Protein AF-0000000085064481 (afdb_homodimer)

Sequence (292 aa):
MSDETRLDRSRQWFDAAFDELKASKTLLDNGSYAQSCFYAQQSVEKAMKGVMAADGKAITTHSIAKLMTNLPQDSQLDDMEPIRLDKFYILTRYPESLPEGASIRQIFGRRDAEDGYATASGTVHLLAGWAKELGVTIPELTESPHMSDETRLDRSRQWFDAAFDELKASKTLLDNGSYAQSCFYAQQSVEKAMKGVMAADGKAITTHSIAKLMTNLPQDSQLDDMEPIRLDKFYILTRYPESLPEGASIRQIFGRRDAEDGYATASGTVHLLAGWAKELGVTIPELTESPH

InterPro domains:
  IPR007842 HEPN domain [PF05168] (11-122)
  IPR007842 HEPN domain [PS50910] (14-123)
  IPR007842 HEPN domain [SM00748] (14-123)

Organism: Acidithiobacillus ferrooxidans (strain ATCC 23270 / DSM 14882 / CIP 104768 / NCIMB 8455) (NCBI:txid243159)

Nearest PDB structures (foldseek):
  1ufb-assembly1_A  TM=9.126E-01  e=8.142E-08  Thermus thermophilus
  1wol-assembly1_A  TM=8.575E-01  e=5.691E-06  Sulfurisphaera tokodaii str. 7
  2hsb-assembly1_A  TM=5.468E-01  e=1.128E-02  Archaeoglobus fulgidus
  3zdl-assembly1_A  TM=4.656E-01  e=5.155E-01  Gallus gallus
  3tj6-assembly1_A  TM=3.140E-01  e=1.413E+00  Homo sapiens

Foldseek 3Di:
DDLVVLLVQLQVLLVLLVVLLVVLVVCLVVWVFLSSLQSLLSSLQSLLQSLQSLVVDHDDDSQPVVSVVVDDDDPQLVVLVSNVSRCSNDLSPDVVVDDPPDDSSRVTGSVSSVSSSVSSVSSSVVSVVSSVVSPHDHPDPPDPPD/DDLVVLLVQLQVLLVLLVVLLVVLVVCLVVWVFLSSLQSLLSSLQSLLQSLCSLVVDHDDDSQPVVSVVVDDDDPQLVVLVSNVSRCSNDLSPDVVVDPPPDDSSRVTGSVSSVSSSVSSVSSSVVSVVSSVVSVHDHPDPPPPPD

Secondary structure (DSSP, 8-state):
--HHHHHHHHHHHHHHHHHHHHHHHHHHHTT-HHHHHHHHHHHHHHHHHHHHHHTT-------HHHHHTTS---HHHHHH-GGGGGHHHHHTT-GGGSPTT--HHHHS-HHHHHHHHHHHHHHHHHHHHHHHHTT-----------/--HHHHHHHHHHHHHHHHHHHHHHHHHHHTT-HHHHHHHHHHHHHHHHHHHHHHTT-------HHHHHTTS---HHHHHH-GGGGGHHHHHTT-GGGSPTT--HHHHS-HHHHHHHHHHHHHHHHHHHHHHHHTT-----------

Structure (mmCIF, N/CA/C/O backbone):
data_AF-0000000085064481-model_v1
#
loop_
_entity.id
_entity.type
_entity.pdbx_description
1 polymer 'HEPN domain-containing protein'
#
loop_
_atom_site.group_PDB
_atom_site.id
_atom_site.type_symbol
_atom_site.label_atom_id
_atom_site.label_alt_id
_atom_site.label_comp_id
_atom_site.label_asym_id
_atom_site.label_entity_id
_atom_site.label_seq_id
_atom_site.pdbx_PDB_ins_code
_atom_site.Cartn_x
_atom_site.Cartn_y
_atom_site.Cartn_z
_atom_site.occupancy
_atom_site.B_iso_or_equiv
_atom_site.auth_seq_id
_atom_site.auth_comp_id
_atom_site.auth_asym_id
_atom_site.auth_atom_id
_atom_site.pdbx_PDB_model_num
ATOM 1 N N . MET A 1 1 ? 12.992 -16.766 -22.719 1 68 1 MET A N 1
ATOM 2 C CA . MET A 1 1 ? 13.086 -17.062 -21.297 1 68 1 MET A CA 1
ATOM 3 C C . MET A 1 1 ? 12.898 -18.562 -21.031 1 68 1 MET A C 1
ATOM 5 O O . MET A 1 1 ? 12.117 -19.219 -21.719 1 68 1 MET A O 1
ATOM 9 N N . SER A 1 2 ? 13.789 -19.094 -20.203 1 81.31 2 SER A N 1
ATOM 10 C CA . SER A 1 2 ? 13.672 -20.516 -19.922 1 81.31 2 SER A CA 1
ATOM 11 C C . SER A 1 2 ? 12.383 -20.828 -19.156 1 81.31 2 SER A C 1
ATOM 13 O O . SER A 1 2 ? 11.781 -19.938 -18.547 1 81.31 2 SER A O 1
ATOM 15 N N . ASP A 1 3 ? 11.828 -21.984 -19.359 1 84.44 3 ASP A N 1
ATOM 16 C CA . ASP A 1 3 ? 10.648 -22.422 -18.625 1 84.44 3 ASP A CA 1
ATOM 17 C C . ASP A 1 3 ? 10.852 -22.266 -17.109 1 84.44 3 ASP A C 1
ATOM 19 O O . ASP A 1 3 ? 9.938 -21.844 -16.406 1 84.44 3 ASP A O 1
ATOM 23 N N . GLU A 1 4 ? 12.047 -22.578 -16.766 1 83.75 4 GLU A N 1
ATOM 24 C CA . GLU A 1 4 ? 12.352 -22.5 -15.336 1 83.75 4 GLU A CA 1
ATOM 25 C C . GLU A 1 4 ? 12.281 -21.062 -14.828 1 83.75 4 GLU A C 1
ATOM 27 O O . GLU A 1 4 ? 11.742 -20.812 -13.75 1 83.75 4 GLU A O 1
ATOM 32 N N . THR A 1 5 ? 12.789 -20.141 -15.617 1 86.25 5 THR A N 1
ATOM 33 C CA . THR A 1 5 ? 12.797 -18.75 -15.219 1 86.25 5 THR A CA 1
ATOM 34 C C . THR A 1 5 ? 11.375 -18.188 -15.156 1 86.25 5 THR A C 1
ATOM 36 O O . THR A 1 5 ? 11.039 -17.453 -14.234 1 86.25 5 THR A O 1
ATOM 39 N N . ARG A 1 6 ? 10.617 -18.625 -16.078 1 88.38 6 ARG A N 1
ATOM 40 C CA . ARG A 1 6 ? 9.25 -18.141 -16.125 1 88.38 6 ARG A CA 1
ATOM 41 C C . ARG A 1 6 ? 8.438 -18.656 -14.938 1 88.38 6 ARG A C 1
ATOM 43 O O . ARG A 1 6 ? 7.656 -17.906 -14.344 1 88.38 6 ARG A O 1
ATOM 50 N N . LEU A 1 7 ? 8.602 -19.875 -14.57 1 91.44 7 LEU A N 1
ATOM 51 C CA . LEU A 1 7 ? 7.871 -20.469 -13.453 1 91.44 7 LEU A CA 1
ATOM 52 C C . LEU A 1 7 ? 8.344 -19.906 -12.125 1 91.44 7 LEU A C 1
ATOM 54 O O . LEU A 1 7 ? 7.555 -19.734 -11.195 1 91.44 7 LEU A O 1
ATOM 58 N N . ASP A 1 8 ? 9.578 -19.641 -12.117 1 89.88 8 ASP A N 1
ATOM 59 C CA . ASP A 1 8 ? 10.133 -19.016 -10.914 1 89.88 8 ASP A CA 1
ATOM 60 C C . ASP A 1 8 ? 9.562 -17.609 -10.719 1 89.88 8 ASP A C 1
ATOM 62 O O . ASP A 1 8 ? 9.227 -17.234 -9.594 1 89.88 8 ASP A O 1
ATOM 66 N N . ARG A 1 9 ? 9.477 -16.906 -11.781 1 89.62 9 ARG A N 1
ATOM 67 C CA . ARG A 1 9 ? 8.883 -15.578 -11.719 1 89.62 9 ARG A CA 1
ATOM 68 C C . ARG A 1 9 ? 7.422 -15.648 -11.281 1 89.62 9 ARG A C 1
ATOM 70 O O . ARG A 1 9 ? 6.973 -14.836 -10.477 1 89.62 9 ARG A O 1
ATOM 77 N N . SER A 1 10 ? 6.746 -16.547 -11.836 1 93.5 10 SER A N 1
ATOM 78 C CA . SER A 1 10 ? 5.355 -16.75 -11.453 1 93.5 10 SER A CA 1
ATOM 79 C C . SER A 1 10 ? 5.234 -17.016 -9.953 1 93.5 10 SER A C 1
ATOM 81 O O . SER A 1 10 ? 4.379 -16.438 -9.281 1 93.5 10 SER A O 1
ATOM 83 N N . ARG A 1 11 ? 6.066 -17.875 -9.461 1 92.56 11 ARG A N 1
ATOM 84 C CA . ARG A 1 11 ? 6.055 -18.203 -8.039 1 92.56 11 ARG A CA 1
ATOM 85 C C . ARG A 1 11 ? 6.301 -16.953 -7.184 1 92.56 11 ARG A C 1
ATOM 87 O O . ARG A 1 11 ? 5.672 -16.781 -6.137 1 92.56 11 ARG A O 1
ATOM 94 N N . GLN A 1 12 ? 7.195 -16.156 -7.652 1 91.62 12 GLN A N 1
ATOM 95 C CA . GLN A 1 12 ? 7.488 -14.922 -6.922 1 91.62 12 GLN A CA 1
ATOM 96 C C . GLN A 1 12 ? 6.258 -14.023 -6.852 1 91.62 12 GLN A C 1
ATOM 98 O O . GLN A 1 12 ? 5.98 -13.422 -5.812 1 91.62 12 GLN A O 1
ATOM 103 N N . TRP A 1 13 ? 5.547 -13.906 -7.895 1 93.81 13 TRP A N 1
ATOM 104 C CA . TRP A 1 13 ? 4.332 -13.102 -7.93 1 93.81 13 TRP A CA 1
ATOM 105 C C . TRP A 1 13 ? 3.277 -13.664 -6.984 1 93.81 13 TRP A C 1
ATOM 107 O O . TRP A 1 13 ? 2.609 -12.914 -6.27 1 93.81 13 TRP A O 1
ATOM 117 N N . PHE A 1 14 ? 3.164 -14.961 -6.969 1 94.81 14 PHE A N 1
ATOM 118 C CA . PHE A 1 14 ? 2.148 -15.562 -6.117 1 94.81 14 PHE A CA 1
ATOM 119 C C . PHE A 1 14 ? 2.547 -15.469 -4.648 1 94.81 14 PHE A C 1
ATOM 121 O O . PHE A 1 14 ? 1.689 -15.312 -3.777 1 94.81 14 PHE A O 1
ATOM 128 N N . ASP A 1 15 ? 3.848 -15.586 -4.402 1 93.56 15 ASP A N 1
ATOM 129 C CA . ASP A 1 15 ? 4.301 -15.336 -3.035 1 93.56 15 ASP A CA 1
ATOM 130 C C . ASP A 1 15 ? 3.875 -13.945 -2.562 1 93.56 15 ASP A C 1
ATOM 132 O O . ASP A 1 15 ? 3.355 -13.797 -1.455 1 93.56 15 ASP A O 1
ATOM 136 N N . ALA A 1 16 ? 4.105 -12.992 -3.381 1 94.56 16 ALA A N 1
ATOM 137 C CA . ALA A 1 16 ? 3.695 -11.625 -3.064 1 94.56 16 ALA A CA 1
ATOM 138 C C . ALA A 1 16 ? 2.184 -11.531 -2.893 1 94.56 16 ALA A C 1
ATOM 140 O O . ALA A 1 16 ? 1.697 -10.906 -1.947 1 94.56 16 ALA A O 1
ATOM 141 N N . ALA A 1 17 ? 1.461 -12.125 -3.783 1 96.5 17 ALA A N 1
ATOM 142 C CA . ALA A 1 17 ? 0.002 -12.078 -3.74 1 96.5 17 ALA A CA 1
ATOM 143 C C . ALA A 1 17 ? -0.525 -12.625 -2.416 1 96.5 17 ALA A C 1
ATOM 145 O O . ALA A 1 17 ? -1.406 -12.023 -1.797 1 96.5 17 ALA A O 1
ATOM 146 N N . PHE A 1 18 ? 0.03 -13.695 -1.965 1 96.38 18 PHE A N 1
ATOM 147 C CA . PHE A 1 18 ? -0.436 -14.328 -0.736 1 96.38 18 PHE A CA 1
ATOM 148 C C . PHE A 1 18 ? -0.039 -13.5 0.482 1 96.38 18 PHE A C 1
ATOM 150 O O . PHE A 1 18 ? -0.813 -13.375 1.433 1 96.38 18 PHE A O 1
ATOM 157 N N . ASP A 1 19 ? 1.151 -13.008 0.452 1 96 19 ASP A N 1
ATOM 158 C CA . ASP A 1 19 ? 1.57 -12.125 1.533 1 96 19 ASP A CA 1
ATOM 159 C C . ASP A 1 19 ? 0.656 -10.906 1.629 1 96 19 ASP A C 1
ATOM 161 O O . ASP A 1 19 ? 0.297 -10.477 2.727 1 96 19 ASP A O 1
ATOM 165 N N . GLU A 1 20 ? 0.295 -10.375 0.505 1 97.81 20 GLU A N 1
ATOM 166 C CA . GLU A 1 20 ? -0.544 -9.18 0.463 1 97.81 20 GLU A CA 1
ATOM 167 C C . GLU A 1 20 ? -1.982 -9.5 0.858 1 97.81 20 GLU A C 1
ATOM 169 O O . GLU A 1 20 ? -2.662 -8.68 1.474 1 97.81 20 GLU A O 1
ATOM 174 N N . LEU A 1 21 ? -2.42 -10.68 0.524 1 98.25 21 LEU A N 1
ATOM 175 C CA . LEU A 1 21 ? -3.727 -11.125 0.993 1 98.25 21 LEU A CA 1
ATOM 176 C C . LEU A 1 21 ? -3.748 -11.242 2.514 1 98.25 21 LEU A C 1
ATOM 178 O O . LEU A 1 21 ? -4.723 -10.852 3.158 1 98.25 21 LEU A O 1
ATOM 182 N N . LYS A 1 22 ? -2.697 -11.773 3.07 1 98 22 LYS A N 1
ATOM 183 C CA . LYS A 1 22 ? -2.561 -11.844 4.523 1 98 22 LYS A CA 1
ATOM 184 C C . LYS A 1 22 ? -2.58 -10.453 5.145 1 98 22 LYS A C 1
ATOM 186 O O . LYS A 1 22 ? -3.234 -10.227 6.164 1 98 22 LYS A O 1
ATOM 191 N N . ALA A 1 23 ? -1.839 -9.57 4.543 1 98.5 23 ALA A N 1
ATOM 192 C CA . ALA A 1 23 ? -1.831 -8.188 5.016 1 98.5 23 ALA A CA 1
ATOM 193 C C . ALA A 1 23 ? -3.234 -7.582 4.977 1 98.5 23 ALA A C 1
ATOM 195 O O . ALA A 1 23 ? -3.648 -6.895 5.91 1 98.5 23 ALA A O 1
ATOM 196 N N . SER A 1 24 ? -3.932 -7.789 3.883 1 98.81 24 SER A N 1
ATOM 197 C CA . SER A 1 24 ? -5.301 -7.301 3.754 1 98.81 24 SER A CA 1
ATOM 198 C C . SER A 1 24 ? -6.176 -7.789 4.902 1 98.81 24 SER A C 1
ATOM 200 O O . SER A 1 24 ? -6.902 -7.004 5.516 1 98.81 24 SER A O 1
ATOM 202 N N . LYS A 1 25 ? -6.105 -9.016 5.219 1 98.81 25 LYS A N 1
ATOM 203 C CA . LYS A 1 25 ? -6.891 -9.609 6.293 1 98.81 25 LYS A CA 1
ATOM 204 C C . LYS A 1 25 ? -6.512 -9.016 7.645 1 98.81 25 LYS A C 1
ATOM 206 O O . LYS A 1 25 ? -7.383 -8.672 8.445 1 98.81 25 LYS A O 1
ATOM 211 N N . THR A 1 26 ? -5.227 -8.938 7.883 1 98.81 26 THR A N 1
ATOM 212 C CA . THR A 1 26 ? -4.727 -8.367 9.133 1 98.81 26 THR A CA 1
ATOM 213 C C . THR A 1 26 ? -5.258 -6.953 9.328 1 98.81 26 THR A C 1
ATOM 215 O O . THR A 1 26 ? -5.73 -6.609 10.414 1 98.81 26 THR A O 1
ATOM 218 N N . LEU A 1 27 ? -5.164 -6.18 8.312 1 98.81 27 LEU A N 1
ATOM 219 C CA . LEU A 1 27 ? -5.617 -4.797 8.375 1 98.81 27 LEU A CA 1
ATOM 220 C C . LEU A 1 27 ? -7.129 -4.727 8.562 1 98.81 27 LEU A C 1
ATOM 222 O O . LEU A 1 27 ? -7.625 -3.914 9.352 1 98.81 27 LEU A O 1
ATOM 226 N N . LEU A 1 28 ? -7.867 -5.574 7.879 1 98.75 28 LEU A N 1
ATOM 227 C CA . LEU A 1 28 ? -9.312 -5.676 8.047 1 98.75 28 LEU A CA 1
ATOM 228 C C . LEU A 1 28 ? -9.672 -5.973 9.5 1 98.75 28 LEU A C 1
ATOM 230 O O . LEU A 1 28 ? -10.508 -5.289 10.094 1 98.75 28 LEU A O 1
ATOM 234 N N . ASP A 1 29 ? -8.992 -6.902 10.07 1 98.62 29 ASP A N 1
ATOM 235 C CA . ASP A 1 29 ? -9.281 -7.367 11.422 1 98.62 29 ASP A CA 1
ATOM 236 C C . ASP A 1 29 ? -8.93 -6.301 12.461 1 98.62 29 ASP A C 1
ATOM 238 O O . ASP A 1 29 ? -9.375 -6.367 13.609 1 98.62 29 ASP A O 1
ATOM 242 N N . ASN A 1 30 ? -8.148 -5.336 12.086 1 98.19 30 ASN A N 1
ATOM 243 C CA . ASN A 1 30 ? -7.691 -4.328 13.031 1 98.19 30 ASN A CA 1
ATOM 244 C C . ASN A 1 30 ? -8.258 -2.947 12.711 1 98.19 30 ASN A C 1
ATOM 246 O O . ASN A 1 30 ? -7.777 -1.937 13.227 1 98.19 30 ASN A O 1
ATOM 250 N N . GLY A 1 31 ? -9.148 -2.848 11.844 1 97.38 31 GLY A N 1
ATOM 251 C CA . GLY A 1 31 ? -9.93 -1.64 11.633 1 97.38 31 GLY A CA 1
ATOM 252 C C . GLY A 1 31 ? -9.281 -0.666 10.672 1 97.38 31 GLY A C 1
ATOM 253 O O . GLY A 1 31 ? -9.664 0.505 10.609 1 97.38 31 GLY A O 1
ATOM 254 N N . SER A 1 32 ? -8.25 -1.074 9.93 1 98 32 SER A N 1
ATOM 255 C CA . SER A 1 32 ? -7.645 -0.281 8.867 1 98 32 SER A CA 1
ATOM 256 C C . SER A 1 32 ? -8.242 -0.63 7.512 1 98 32 SER A C 1
ATOM 258 O O . SER A 1 32 ? -7.598 -1.286 6.691 1 98 32 SER A O 1
ATOM 260 N N . TYR A 1 33 ? -9.398 -0.056 7.273 1 98.5 33 TYR A N 1
ATOM 261 C CA . TYR A 1 33 ? -10.242 -0.583 6.207 1 98.5 33 TYR A CA 1
ATOM 262 C C . TYR A 1 33 ? -9.75 -0.123 4.84 1 98.5 33 TYR A C 1
ATOM 264 O O . TYR A 1 33 ? -9.672 -0.918 3.9 1 98.5 33 TYR A O 1
ATOM 272 N N . ALA A 1 34 ? -9.406 1.133 4.688 1 98.12 34 ALA A N 1
ATOM 273 C CA . ALA A 1 34 ? -8.898 1.617 3.406 1 98.12 34 ALA A CA 1
ATOM 274 C C . ALA A 1 34 ? -7.621 0.884 3.008 1 98.12 34 ALA A C 1
ATOM 276 O O . ALA A 1 34 ? -7.457 0.496 1.849 1 98.12 34 ALA A O 1
ATOM 277 N N . GLN A 1 35 ? -6.738 0.707 3.945 1 98.5 35 GLN A N 1
ATOM 278 C CA . GLN A 1 35 ? -5.48 0.016 3.688 1 98.5 35 GLN A CA 1
ATOM 279 C C . GLN A 1 35 ? -5.719 -1.453 3.348 1 98.5 35 GLN A C 1
ATOM 281 O O . GLN A 1 35 ? -5 -2.029 2.527 1 98.5 35 GLN A O 1
ATOM 286 N N . SER A 1 36 ? -6.711 -2.07 4.023 1 98.81 36 SER A N 1
ATOM 287 C CA . SER A 1 36 ? -7.102 -3.428 3.662 1 98.81 36 SER A CA 1
ATOM 288 C C . SER A 1 36 ? -7.547 -3.508 2.205 1 98.81 36 SER A C 1
ATOM 290 O O . SER A 1 36 ? -7.164 -4.43 1.482 1 98.81 36 SER A O 1
ATOM 292 N N . CYS A 1 37 ? -8.328 -2.547 1.831 1 98.81 37 CYS A N 1
ATOM 293 C CA . CYS A 1 37 ? -8.812 -2.484 0.458 1 98.81 37 CYS A CA 1
ATOM 294 C C . CYS A 1 37 ? -7.66 -2.367 -0.527 1 98.81 37 CYS A C 1
ATOM 296 O O . CYS A 1 37 ? -7.652 -3.033 -1.564 1 98.81 37 CYS A O 1
ATOM 298 N N . PHE A 1 38 ? -6.691 -1.582 -0.219 1 98.56 38 PHE A N 1
ATOM 299 C CA . PHE A 1 38 ? -5.52 -1.422 -1.074 1 98.56 38 PHE A CA 1
ATOM 300 C C . PHE A 1 38 ? -4.824 -2.76 -1.294 1 98.56 38 PHE A C 1
ATOM 302 O O . PHE A 1 38 ? -4.559 -3.148 -2.434 1 98.56 38 PHE A O 1
ATOM 309 N N . TYR A 1 39 ? -4.598 -3.482 -0.252 1 98.75 39 TYR A N 1
ATOM 310 C CA . TYR A 1 39 ? -3.846 -4.723 -0.386 1 98.75 39 TYR A CA 1
ATOM 311 C C . TYR A 1 39 ? -4.699 -5.812 -1.024 1 98.75 39 TYR A C 1
ATOM 313 O O . TYR A 1 39 ? -4.172 -6.73 -1.657 1 98.75 39 TYR A O 1
ATOM 321 N N . ALA A 1 40 ? -6.055 -5.719 -0.855 1 98.75 40 ALA A N 1
ATOM 322 C CA . ALA A 1 40 ? -6.91 -6.613 -1.632 1 98.75 40 ALA A CA 1
ATOM 323 C C . ALA A 1 40 ? -6.68 -6.426 -3.129 1 98.75 40 ALA A C 1
ATOM 325 O O . ALA A 1 40 ? -6.523 -7.406 -3.865 1 98.75 40 ALA A O 1
ATOM 326 N N . GLN A 1 41 ? -6.656 -5.238 -3.537 1 98.62 41 GLN A N 1
ATOM 327 C CA . GLN A 1 41 ? -6.395 -4.934 -4.941 1 98.62 41 GLN A CA 1
ATOM 328 C C . GLN A 1 41 ? -5.008 -5.418 -5.355 1 98.62 41 GLN A C 1
ATOM 330 O O . GLN A 1 41 ? -4.852 -6.062 -6.395 1 98.62 41 GLN A O 1
ATOM 335 N N . GLN A 1 42 ? -3.967 -5.121 -4.582 1 97.94 42 GLN A N 1
ATOM 336 C CA . GLN A 1 42 ? -2.59 -5.5 -4.891 1 97.94 42 GLN A CA 1
ATOM 337 C C . GLN A 1 42 ? -2.449 -7.012 -5.012 1 97.94 42 GLN A C 1
ATOM 339 O O . GLN A 1 42 ? -1.74 -7.508 -5.891 1 97.94 42 GLN A O 1
ATOM 344 N N . SER A 1 43 ? -3.133 -7.703 -4.109 1 98 43 SER A N 1
ATOM 345 C CA . SER A 1 43 ? -3.043 -9.156 -4.109 1 98 43 SER A CA 1
ATOM 346 C C . SER A 1 43 ? -3.559 -9.742 -5.418 1 98 43 SER A C 1
ATOM 348 O O . SER A 1 43 ? -2.908 -10.602 -6.016 1 98 43 SER A O 1
ATOM 350 N N . VAL A 1 44 ? -4.641 -9.273 -5.852 1 98.38 44 VAL A N 1
ATOM 351 C CA . VAL A 1 44 ? -5.246 -9.773 -7.082 1 98.38 44 VAL A CA 1
ATOM 352 C C . VAL A 1 44 ? -4.371 -9.398 -8.273 1 98.38 44 VAL A C 1
ATOM 354 O O . VAL A 1 44 ? -4.133 -10.219 -9.164 1 98.38 44 VAL A O 1
ATOM 357 N N . GLU A 1 45 ? -3.922 -8.195 -8.328 1 97.69 45 GLU A N 1
ATOM 358 C CA . GLU A 1 45 ? -3.016 -7.75 -9.383 1 97.69 45 GLU A CA 1
ATOM 359 C C . GLU A 1 45 ? -1.808 -8.672 -9.5 1 97.69 45 GLU A C 1
ATOM 361 O O . GLU A 1 45 ? -1.469 -9.125 -10.594 1 97.69 45 GLU A O 1
ATOM 366 N N . LYS A 1 46 ? -1.187 -8.984 -8.359 1 96.75 46 LYS A N 1
ATOM 367 C CA . LYS A 1 46 ? 0.014 -9.812 -8.375 1 96.75 46 LYS A CA 1
ATOM 368 C C . LYS A 1 46 ? -0.309 -11.242 -8.812 1 96.75 46 LYS A C 1
ATOM 370 O O . LYS A 1 46 ? 0.488 -11.875 -9.508 1 96.75 46 LYS A O 1
ATOM 375 N N . ALA A 1 47 ? -1.415 -11.766 -8.352 1 97 47 ALA A N 1
ATOM 376 C CA . ALA A 1 47 ? -1.808 -13.109 -8.766 1 97 47 ALA A CA 1
ATOM 377 C C . ALA A 1 47 ? -2.018 -13.164 -10.281 1 97 47 ALA A C 1
ATOM 379 O O . ALA A 1 47 ? -1.601 -14.125 -10.93 1 97 47 ALA A O 1
ATOM 380 N N . MET A 1 48 ? -2.646 -12.227 -10.859 1 97.25 48 MET A N 1
ATOM 381 C CA . MET A 1 48 ? -2.865 -12.188 -12.297 1 97.25 48 MET A CA 1
ATOM 382 C C . MET A 1 48 ? -1.54 -12.133 -13.047 1 97.25 48 MET A C 1
ATOM 384 O O . MET A 1 48 ? -1.345 -12.859 -14.023 1 97.25 48 MET A O 1
ATOM 388 N N . LYS A 1 49 ? -0.663 -11.336 -12.594 1 96 49 LYS A N 1
ATOM 389 C CA . LYS A 1 49 ? 0.664 -11.266 -13.195 1 96 49 LYS A CA 1
ATOM 390 C C . LYS A 1 49 ? 1.405 -12.594 -13.055 1 96 49 LYS A C 1
ATOM 392 O O . LYS A 1 49 ? 2.184 -12.977 -13.93 1 96 49 LYS A O 1
ATOM 397 N N . GLY A 1 50 ? 1.135 -13.219 -11.922 1 95.19 50 GLY A N 1
ATOM 398 C CA . GLY A 1 50 ? 1.698 -14.547 -11.734 1 95.19 50 GLY A CA 1
ATOM 399 C C . GLY A 1 50 ? 1.247 -15.539 -12.789 1 95.19 50 GLY A C 1
ATOM 400 O O . GLY A 1 50 ? 2.062 -16.297 -13.336 1 95.19 50 GLY A O 1
ATOM 401 N N . VAL A 1 51 ? -0.012 -15.57 -13.094 1 96.19 51 VAL A N 1
ATOM 402 C CA . VAL A 1 51 ? -0.524 -16.469 -14.125 1 96.19 51 VAL A CA 1
ATOM 403 C C . VAL A 1 51 ? 0.085 -16.094 -15.477 1 96.19 51 VAL A C 1
ATOM 405 O O . VAL A 1 51 ? 0.493 -16.969 -16.25 1 96.19 51 VAL A O 1
ATOM 408 N N . MET A 1 52 ? 0.142 -14.844 -15.734 1 94.56 52 MET A N 1
ATOM 409 C CA . MET A 1 52 ? 0.685 -14.375 -17 1 94.56 52 MET A CA 1
ATOM 410 C C . MET A 1 52 ? 2.16 -14.734 -17.141 1 94.56 52 MET A C 1
ATOM 412 O O . MET A 1 52 ? 2.613 -15.148 -18.203 1 94.56 52 MET A O 1
ATOM 416 N N . ALA A 1 53 ? 2.863 -14.523 -16.062 1 92.56 53 ALA A N 1
ATOM 417 C CA . ALA A 1 53 ? 4.273 -14.906 -16.078 1 92.56 53 ALA A CA 1
ATOM 418 C C . ALA A 1 53 ? 4.434 -16.391 -16.375 1 92.56 53 ALA A C 1
ATOM 420 O O . ALA A 1 53 ? 5.34 -16.797 -17.109 1 92.56 53 ALA A O 1
ATOM 421 N N . ALA A 1 54 ? 3.594 -17.203 -15.758 1 93.5 54 ALA A N 1
ATOM 422 C CA . ALA A 1 54 ? 3.633 -18.641 -16 1 93.5 54 ALA A CA 1
ATOM 423 C C . ALA A 1 54 ? 3.406 -18.969 -17.469 1 93.5 54 ALA A C 1
ATOM 425 O O . ALA A 1 54 ? 3.938 -19.953 -18 1 93.5 54 ALA A O 1
ATOM 426 N N . ASP A 1 55 ? 2.67 -18.125 -18.109 1 91.44 55 ASP A N 1
ATOM 427 C CA . ASP A 1 55 ? 2.359 -18.297 -19.531 1 91.44 55 ASP A CA 1
ATOM 428 C C . ASP A 1 55 ? 3.373 -17.578 -20.406 1 91.44 55 ASP A C 1
ATOM 430 O O . ASP A 1 55 ? 3.182 -17.453 -21.609 1 91.44 55 ASP A O 1
ATOM 434 N N . GLY A 1 56 ? 4.395 -16.969 -19.859 1 88.25 56 GLY A N 1
ATOM 435 C CA . GLY A 1 56 ? 5.492 -16.359 -20.594 1 88.25 56 GLY A CA 1
ATOM 436 C C . GLY A 1 56 ? 5.242 -14.906 -20.938 1 88.25 56 GLY A C 1
ATOM 437 O O . GLY A 1 56 ? 5.906 -14.344 -21.812 1 88.25 56 GLY A O 1
ATOM 438 N N . LYS A 1 57 ? 4.258 -14.344 -20.344 1 87.56 57 LYS A N 1
ATOM 439 C CA . LYS A 1 57 ? 3.924 -12.953 -20.594 1 87.56 57 LYS A CA 1
ATOM 440 C C . LYS A 1 57 ? 4.375 -12.055 -19.438 1 87.56 57 LYS A C 1
ATOM 442 O O . LYS A 1 57 ? 4.328 -12.461 -18.281 1 87.56 57 LYS A O 1
ATOM 447 N N . ALA A 1 58 ? 4.891 -10.961 -19.781 1 79.88 58 ALA A N 1
ATOM 448 C CA . ALA A 1 58 ? 5.219 -9.938 -18.797 1 79.88 58 ALA A CA 1
ATOM 449 C C . ALA A 1 58 ? 4.41 -8.672 -19.031 1 79.88 58 ALA A C 1
ATOM 451 O O . ALA A 1 58 ? 4.469 -8.078 -20.109 1 79.88 58 ALA A O 1
ATOM 452 N N . ILE A 1 59 ? 3.617 -8.242 -18.047 1 80.25 59 ILE A N 1
ATOM 453 C CA . ILE A 1 59 ? 2.754 -7.074 -18.188 1 80.25 59 ILE A CA 1
ATOM 454 C C . ILE A 1 59 ? 3.008 -6.098 -17.047 1 80.25 59 ILE A C 1
ATOM 456 O O . ILE A 1 59 ? 3.184 -6.508 -15.891 1 80.25 59 ILE A O 1
ATOM 460 N N . THR A 1 60 ? 2.969 -4.812 -17.344 1 81.12 60 THR A N 1
ATOM 461 C CA . THR A 1 60 ? 3.365 -3.797 -16.375 1 81.12 60 THR A CA 1
ATOM 462 C C . TH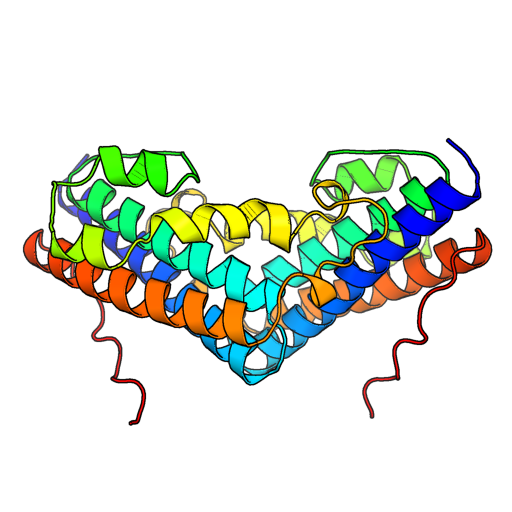R A 1 60 ? 2.166 -2.947 -15.961 1 81.12 60 THR A C 1
ATOM 464 O O . THR A 1 60 ? 2.264 -2.135 -15.039 1 81.12 60 THR A O 1
ATOM 467 N N . THR A 1 61 ? 1.064 -3.281 -16.172 1 83.75 61 THR A N 1
ATOM 468 C CA . THR A 1 61 ? -0.073 -2.451 -15.789 1 83.75 61 THR A CA 1
ATOM 469 C C . THR A 1 61 ? -0.531 -2.783 -14.375 1 83.75 61 THR A C 1
ATOM 471 O O . THR A 1 61 ? -0.314 -3.896 -13.891 1 83.75 61 THR A O 1
ATOM 474 N N . HIS A 1 62 ? -1.187 -1.775 -13.734 1 87.62 62 HIS A N 1
ATOM 475 C CA . HIS A 1 62 ? -1.789 -1.999 -12.43 1 87.62 62 HIS A CA 1
ATOM 476 C C . HIS A 1 62 ? -3.307 -2.113 -12.531 1 87.62 62 HIS A C 1
ATOM 478 O O . HIS A 1 62 ? -3.984 -2.357 -11.531 1 87.62 62 HIS A O 1
ATOM 484 N N . SER A 1 63 ? -3.805 -2.021 -13.656 1 94.31 63 SER A N 1
ATOM 485 C CA . SER A 1 63 ? -5.246 -2.107 -13.859 1 94.31 63 SER A CA 1
ATOM 486 C C . SER A 1 63 ? -5.711 -3.557 -13.938 1 94.31 63 SER A C 1
ATOM 488 O O . SER A 1 63 ? -5.344 -4.285 -14.867 1 94.31 63 SER A O 1
ATOM 490 N N . ILE A 1 64 ? -6.617 -3.914 -13.039 1 97.31 64 ILE A N 1
ATOM 491 C CA . ILE A 1 64 ? -7.176 -5.262 -13.008 1 97.31 64 ILE A CA 1
ATOM 492 C C . ILE A 1 64 ? -7.969 -5.523 -14.289 1 97.31 64 ILE A C 1
ATOM 494 O O . ILE A 1 64 ? -7.871 -6.602 -14.875 1 97.31 64 ILE A O 1
ATOM 498 N N . ALA A 1 65 ? -8.703 -4.531 -14.719 1 96 65 ALA A N 1
ATOM 499 C CA . ALA A 1 65 ? -9.469 -4.648 -15.961 1 96 65 ALA A CA 1
ATOM 500 C C . ALA A 1 65 ? -8.555 -4.98 -17.141 1 96 65 ALA A C 1
ATOM 502 O O . ALA A 1 65 ? -8.852 -5.879 -17.922 1 96 65 ALA A O 1
ATOM 503 N N . LYS A 1 66 ? -7.488 -4.309 -17.25 1 95.06 66 LYS A N 1
ATOM 504 C CA . LYS A 1 66 ? -6.547 -4.543 -18.344 1 95.06 66 LYS A CA 1
ATOM 505 C C . LYS A 1 66 ? -5.883 -5.91 -18.219 1 95.06 66 LYS A C 1
ATOM 507 O O . LYS A 1 66 ? -5.684 -6.605 -19.219 1 95.06 66 LYS A O 1
ATOM 512 N N . LEU A 1 67 ? -5.578 -6.281 -17 1 96.06 67 LEU A N 1
ATOM 513 C CA . LEU A 1 67 ? -4.965 -7.586 -16.781 1 96.06 67 LEU A CA 1
ATOM 514 C C . LEU A 1 67 ? -5.922 -8.711 -17.188 1 96.06 67 LEU A C 1
ATOM 516 O O . LEU A 1 67 ? -5.504 -9.711 -17.75 1 96.06 67 LEU A O 1
ATOM 520 N N . MET A 1 68 ? -7.129 -8.508 -16.922 1 94.81 68 MET A N 1
ATOM 521 C CA . MET A 1 68 ? -8.141 -9.531 -17.203 1 94.81 68 MET A CA 1
ATOM 522 C C . MET A 1 68 ? -8.258 -9.781 -18.703 1 94.81 68 MET A C 1
ATOM 524 O O . MET A 1 68 ? -8.602 -10.883 -19.125 1 94.81 68 MET A O 1
ATOM 528 N N . THR A 1 69 ? -7.965 -8.766 -19.484 1 92.94 69 THR A N 1
ATOM 529 C CA . THR A 1 69 ? -8.062 -8.93 -20.938 1 92.94 69 THR A CA 1
ATOM 530 C C . THR A 1 69 ? -6.965 -9.859 -21.453 1 92.94 69 THR A C 1
ATOM 532 O O . THR A 1 69 ? -7.039 -10.352 -22.578 1 92.94 69 THR A O 1
ATOM 535 N N . ASN A 1 70 ? -5.922 -10.094 -20.656 1 91.38 70 ASN A N 1
ATOM 536 C CA . ASN A 1 70 ? -4.805 -10.953 -21.047 1 91.38 70 ASN A CA 1
ATOM 537 C C . ASN A 1 70 ? -4.957 -12.359 -20.453 1 91.38 70 ASN A C 1
ATOM 539 O O . ASN A 1 70 ? -4.043 -13.18 -20.562 1 91.38 70 ASN A O 1
ATOM 543 N N . LEU A 1 71 ? -6.062 -12.633 -19.781 1 93.56 71 LEU A N 1
ATOM 544 C CA . LEU A 1 71 ? -6.348 -13.945 -19.203 1 93.56 71 LEU A CA 1
ATOM 545 C C . LEU A 1 71 ? -7.457 -14.648 -19.984 1 93.56 71 LEU A C 1
ATOM 547 O O . LEU A 1 71 ? -8.258 -13.992 -20.656 1 93.56 71 LEU A O 1
ATOM 551 N N . PRO A 1 72 ? -7.453 -15.961 -19.953 1 88.56 72 PRO A N 1
ATOM 552 C CA . PRO A 1 72 ? -8.562 -16.656 -20.625 1 88.56 72 PRO A CA 1
ATOM 553 C C . PRO A 1 72 ? -9.922 -16.281 -20.047 1 88.56 72 PRO A C 1
ATOM 555 O O . PRO A 1 72 ? -10.039 -16.016 -18.844 1 88.56 72 PRO A O 1
ATOM 558 N N . GLN A 1 73 ? -10.812 -16.25 -20.953 1 88.69 73 GLN A N 1
ATOM 559 C CA . GLN A 1 73 ? -12.172 -16.031 -20.484 1 88.69 73 GLN A CA 1
ATOM 560 C C . GLN A 1 73 ? -12.648 -17.188 -19.609 1 88.69 73 GLN A C 1
ATOM 562 O O . GLN A 1 73 ? -12.461 -18.359 -19.969 1 88.69 73 GLN A O 1
ATOM 567 N N . ASP A 1 74 ? -13.141 -16.844 -18.469 1 91.62 74 ASP A N 1
ATOM 568 C CA . ASP A 1 74 ? -13.617 -17.812 -17.484 1 91.62 74 ASP A CA 1
ATOM 569 C C . ASP A 1 74 ? -14.766 -17.25 -16.656 1 91.62 74 ASP A C 1
ATOM 571 O O . ASP A 1 74 ? -14.609 -16.234 -15.984 1 91.62 74 ASP A O 1
ATOM 575 N N . SER A 1 75 ? -15.859 -17.969 -16.719 1 94 75 SER A N 1
ATOM 576 C CA . SER A 1 75 ? -17.062 -17.5 -16.047 1 94 75 SER A CA 1
ATOM 577 C C . SER A 1 75 ? -16.844 -17.375 -14.539 1 94 75 SER A C 1
ATOM 579 O O . SER A 1 75 ? -17.422 -16.5 -13.891 1 94 75 SER A O 1
ATOM 581 N N . GLN A 1 76 ? -16.078 -18.281 -13.992 1 95.56 76 GLN A N 1
ATOM 582 C CA . GLN A 1 76 ? -15.812 -18.219 -12.555 1 95.56 76 GLN A CA 1
ATOM 583 C C . GLN A 1 76 ? -15.078 -16.938 -12.195 1 95.56 76 GLN A C 1
ATOM 585 O O . GLN A 1 76 ? -15.398 -16.297 -11.188 1 95.56 76 GLN A O 1
ATOM 590 N N . LEU A 1 77 ? -14.109 -16.594 -13.008 1 96.56 77 LEU A N 1
ATOM 591 C CA . LEU A 1 77 ? -13.375 -15.359 -12.773 1 96.56 77 LEU A CA 1
ATOM 592 C C . LEU A 1 77 ? -14.289 -14.148 -12.914 1 96.56 77 LEU A C 1
ATOM 594 O O . LEU A 1 77 ? -14.25 -13.242 -12.086 1 96.56 77 LEU A O 1
ATOM 598 N N . ASP A 1 78 ? -15.109 -14.172 -13.922 1 95.5 78 ASP A N 1
ATOM 599 C CA . ASP A 1 78 ? -16.031 -13.07 -14.164 1 95.5 78 ASP A CA 1
ATOM 600 C C . ASP A 1 78 ? -17.016 -12.906 -13 1 95.5 78 ASP A C 1
ATOM 602 O O . ASP A 1 78 ? -17.344 -11.789 -12.609 1 95.5 78 ASP A O 1
ATOM 606 N N . ASP A 1 79 ? -17.469 -14.008 -12.469 1 96.12 79 ASP A N 1
ATOM 607 C CA . ASP A 1 79 ? -18.469 -14.008 -11.406 1 96.12 79 ASP A CA 1
ATOM 608 C C . ASP A 1 79 ? -17.922 -13.375 -10.133 1 96.12 79 ASP A C 1
ATOM 610 O O . ASP A 1 79 ? -18.672 -12.812 -9.336 1 96.12 79 ASP A O 1
ATOM 614 N N . MET A 1 80 ? -16.672 -13.406 -10 1 96.38 80 MET A N 1
ATOM 615 C CA . MET A 1 80 ? -16.047 -12.836 -8.805 1 96.38 80 MET A CA 1
ATOM 616 C C . MET A 1 80 ? -15.93 -11.32 -8.922 1 96.38 80 MET A C 1
ATOM 618 O O . MET A 1 80 ? -15.695 -10.633 -7.93 1 96.38 80 MET A O 1
ATOM 622 N N . GLU A 1 81 ? -16.031 -10.766 -10.109 1 96.81 81 GLU A N 1
ATOM 623 C CA . GLU A 1 81 ? -16.016 -9.336 -10.414 1 96.81 81 GLU A CA 1
ATOM 624 C C . GLU A 1 81 ? -14.773 -8.664 -9.828 1 96.81 81 GLU A C 1
ATOM 626 O O . GLU A 1 81 ? -14.891 -7.66 -9.109 1 96.81 81 GLU A O 1
ATOM 631 N N . PRO A 1 82 ? -13.609 -9.188 -10.18 1 98.06 82 PRO A N 1
ATOM 632 C CA . PRO A 1 82 ? -12.406 -8.586 -9.602 1 98.06 82 PRO A CA 1
ATOM 633 C C . PRO A 1 82 ? -12.172 -7.152 -10.086 1 98.06 82 PRO A C 1
ATOM 635 O O . PRO A 1 82 ? -11.422 -6.398 -9.461 1 98.06 82 PRO A O 1
ATOM 638 N N . ILE A 1 83 ? -12.797 -6.738 -11.172 1 97.25 83 ILE A N 1
ATOM 639 C CA . ILE A 1 83 ? -12.609 -5.418 -11.773 1 97.25 83 ILE A CA 1
ATOM 640 C C . ILE A 1 83 ? -12.992 -4.336 -10.758 1 97.25 83 ILE A C 1
ATOM 642 O O . ILE A 1 83 ? -12.445 -3.232 -10.789 1 97.25 83 ILE A O 1
ATOM 646 N N . ARG A 1 84 ? -13.852 -4.641 -9.875 1 96.94 84 ARG A N 1
ATOM 647 C CA . ARG A 1 84 ? -14.312 -3.66 -8.898 1 96.94 84 ARG A CA 1
ATOM 648 C C . ARG A 1 84 ? -13.18 -3.254 -7.957 1 96.94 84 ARG A C 1
ATOM 650 O O . ARG A 1 84 ? -13.25 -2.205 -7.312 1 96.94 84 ARG A O 1
ATOM 657 N N . LEU A 1 85 ? -12.156 -4.059 -7.863 1 98.12 85 LEU A N 1
ATOM 658 C CA . LEU A 1 85 ? -11.047 -3.773 -6.957 1 98.12 85 LEU A CA 1
ATOM 659 C C . LEU A 1 85 ? -10.148 -2.674 -7.52 1 98.12 85 LEU A C 1
ATOM 661 O O . LEU A 1 85 ? -9.328 -2.107 -6.797 1 98.12 85 LEU A O 1
ATOM 665 N N . ASP A 1 86 ? -10.297 -2.266 -8.758 1 97.19 86 ASP A N 1
ATOM 666 C CA . ASP A 1 86 ? -9.461 -1.244 -9.391 1 97.19 86 ASP A CA 1
ATOM 667 C C . ASP A 1 86 ? -9.594 0.093 -8.664 1 97.19 86 ASP A C 1
ATOM 669 O O . ASP A 1 86 ? -8.633 0.866 -8.602 1 97.19 86 ASP A O 1
ATOM 673 N N . LYS A 1 87 ? -10.766 0.371 -8.195 1 94.94 87 LYS A N 1
ATOM 674 C CA . LYS A 1 87 ? -11.016 1.652 -7.543 1 94.94 87 LYS A CA 1
ATOM 675 C C . LYS A 1 87 ? -10.18 1.792 -6.273 1 94.94 87 LYS A C 1
ATOM 677 O O . LYS A 1 87 ? -9.961 2.904 -5.789 1 94.94 87 LYS A O 1
ATOM 682 N N . PHE A 1 88 ? -9.703 0.694 -5.738 1 96.88 88 PHE A N 1
ATOM 683 C CA . PHE A 1 88 ? -8.992 0.717 -4.461 1 96.88 88 PHE A CA 1
ATOM 684 C C . PHE A 1 88 ? -7.566 1.212 -4.641 1 96.88 88 PHE A C 1
ATOM 686 O O . PHE A 1 88 ? -6.922 1.635 -3.676 1 96.88 88 PHE A O 1
ATOM 693 N N . TYR A 1 89 ? -7.043 1.16 -5.816 1 94.31 89 TYR A N 1
ATOM 694 C CA . TYR A 1 89 ? -5.637 1.477 -6.043 1 94.31 89 TYR A CA 1
ATOM 695 C C . TYR A 1 89 ? -5.355 2.949 -5.773 1 94.31 89 TYR A C 1
ATOM 697 O O . TYR A 1 89 ? -4.434 3.285 -5.027 1 94.31 89 TYR A O 1
ATOM 705 N N . ILE A 1 90 ? -6.121 3.771 -6.246 1 91.56 90 ILE A N 1
ATOM 706 C CA . ILE A 1 90 ? -5.852 5.203 -6.172 1 91.56 90 ILE A CA 1
ATOM 707 C C . ILE A 1 90 ? -6.664 5.824 -5.039 1 91.56 90 ILE A C 1
ATOM 70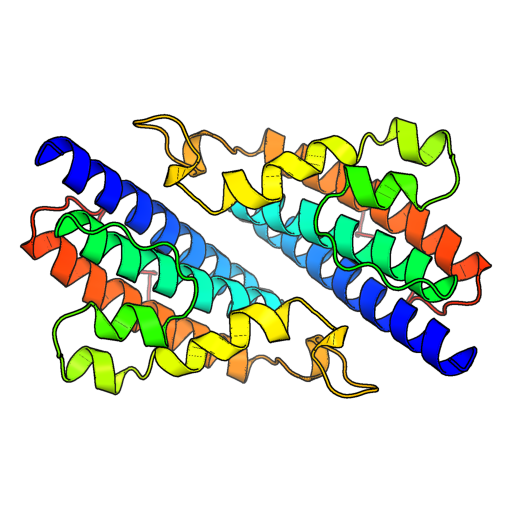9 O O . ILE A 1 90 ? -6.121 6.531 -4.191 1 91.56 90 ILE A O 1
ATOM 713 N N . LEU A 1 91 ? -7.941 5.496 -4.918 1 93.44 91 LEU A N 1
ATOM 714 C CA . LEU A 1 91 ? -8.875 6.176 -4.031 1 93.44 91 LEU A CA 1
ATOM 715 C C . LEU A 1 91 ? -8.547 5.887 -2.57 1 93.44 91 LEU A C 1
ATOM 717 O O . LEU A 1 91 ? -8.93 6.652 -1.681 1 93.44 91 LEU A O 1
ATOM 721 N N . THR A 1 92 ? -7.824 4.816 -2.316 1 95.69 92 THR A N 1
ATOM 722 C CA . THR A 1 92 ? -7.508 4.473 -0.934 1 95.69 92 THR A CA 1
ATOM 723 C C . THR A 1 92 ? -6.207 5.141 -0.495 1 95.69 92 THR A C 1
ATOM 725 O O . THR A 1 92 ? -5.859 5.121 0.688 1 95.69 92 THR A O 1
ATOM 728 N N . ARG A 1 93 ? -5.508 5.816 -1.415 1 91.56 93 ARG A N 1
ATOM 729 C CA . ARG A 1 93 ? -4.168 6.281 -1.064 1 91.56 93 ARG A CA 1
ATOM 730 C C . ARG A 1 93 ? -4.047 7.789 -1.251 1 91.56 93 ARG A C 1
ATOM 732 O O . ARG A 1 93 ? -3.207 8.43 -0.619 1 91.56 93 ARG A O 1
ATOM 739 N N . TYR A 1 94 ? -4.906 8.305 -2.109 1 90.69 94 TYR A N 1
ATOM 740 C CA . TYR A 1 94 ? -4.711 9.703 -2.469 1 90.69 94 TYR A CA 1
ATOM 741 C C . TYR A 1 94 ? -5.938 10.531 -2.105 1 90.69 94 TYR A C 1
ATOM 743 O O . TYR A 1 94 ? -6.91 10.578 -2.859 1 90.69 94 TYR A O 1
ATOM 751 N N . PRO A 1 95 ? -5.754 11.281 -1.091 1 88.75 95 PRO A N 1
ATOM 752 C CA . PRO A 1 95 ? -6.895 12.102 -0.666 1 88.75 95 PRO A CA 1
ATOM 753 C C . PRO A 1 95 ? -7.344 13.086 -1.74 1 88.75 95 PRO A C 1
ATOM 755 O O . PRO A 1 95 ? -8.523 13.445 -1.802 1 88.75 95 PRO A O 1
ATOM 758 N N . GLU A 1 96 ? -6.441 13.523 -2.568 1 85.31 96 GLU A N 1
ATOM 759 C CA . GLU A 1 96 ? -6.758 14.523 -3.584 1 85.31 96 GLU A CA 1
ATOM 760 C C . GLU A 1 96 ? -7.688 13.945 -4.652 1 85.31 96 GLU A C 1
ATOM 762 O O . GLU A 1 96 ? -8.266 14.695 -5.445 1 85.31 96 GLU A O 1
ATOM 767 N N . SER A 1 97 ? -7.766 12.648 -4.711 1 87.5 97 SER A N 1
ATOM 768 C CA . SER A 1 97 ? -8.625 12 -5.695 1 87.5 97 SER A CA 1
ATOM 769 C C . SER A 1 97 ? -10.055 11.875 -5.191 1 87.5 97 SER A C 1
ATOM 771 O O . SER A 1 97 ? -10.938 11.406 -5.914 1 87.5 97 SER A O 1
ATOM 773 N N . LEU A 1 98 ? -10.281 12.336 -3.969 1 85.69 98 LEU A N 1
ATOM 774 C CA . LEU A 1 98 ? -11.609 12.273 -3.365 1 85.69 98 LEU A CA 1
ATOM 775 C C . LEU A 1 98 ? -12.312 13.625 -3.451 1 85.69 98 LEU A C 1
ATOM 777 O O . LEU A 1 98 ? -11.664 14.648 -3.66 1 85.69 98 LEU A O 1
ATOM 781 N N . PRO A 1 99 ? -13.609 13.539 -3.361 1 80.38 99 PRO A N 1
ATOM 782 C CA . PRO A 1 99 ? -14.32 14.82 -3.309 1 80.38 99 PRO A CA 1
ATOM 783 C C . PRO A 1 99 ? -13.859 15.711 -2.158 1 80.38 99 PRO A C 1
ATOM 785 O O . PRO A 1 99 ? -13.312 15.211 -1.168 1 80.38 99 PRO A O 1
ATOM 788 N N . GLU A 1 100 ? -14.078 17.031 -2.41 1 78.81 100 GLU A N 1
ATOM 789 C CA . GLU A 1 100 ? -13.695 18 -1.379 1 78.81 100 GLU A CA 1
ATOM 790 C C . GLU A 1 100 ? -14.359 17.672 -0.046 1 78.81 100 GLU A C 1
ATOM 792 O O . GLU A 1 100 ? -15.555 17.344 -0.004 1 78.81 100 GLU A O 1
ATOM 797 N N . GLY A 1 101 ? -13.656 17.688 0.987 1 78.56 101 GLY A N 1
ATOM 798 C CA . GLY A 1 101 ? -14.195 17.484 2.324 1 78.56 101 GLY A CA 1
ATOM 799 C C . GLY A 1 101 ? -14.281 16.016 2.721 1 78.56 101 GLY A C 1
ATOM 800 O O . GLY A 1 101 ? -14.547 15.695 3.879 1 78.56 101 GLY A O 1
ATOM 801 N N . ALA A 1 102 ? -13.969 15.203 1.718 1 82.69 102 ALA A N 1
ATOM 802 C CA . ALA A 1 102 ? -14.078 13.781 2.027 1 82.69 102 ALA A CA 1
ATOM 803 C C . ALA A 1 102 ? -12.773 13.242 2.613 1 82.69 102 ALA A C 1
ATOM 805 O O . ALA A 1 102 ? -11.695 13.766 2.326 1 82.69 102 ALA A O 1
ATOM 806 N N . SER A 1 103 ? -12.914 12.32 3.564 1 87.5 103 SER A N 1
ATOM 807 C CA . SER A 1 103 ? -11.766 11.617 4.125 1 87.5 103 SER A CA 1
ATOM 808 C C . SER A 1 103 ? -11.75 10.156 3.695 1 87.5 103 SER A C 1
ATOM 810 O O . SER A 1 103 ? -12.805 9.539 3.535 1 87.5 103 SER A O 1
ATOM 812 N N . ILE A 1 104 ? -10.586 9.648 3.453 1 93.31 104 ILE A N 1
ATOM 813 C CA . ILE A 1 104 ? -10.422 8.258 3.023 1 93.31 104 ILE A CA 1
ATOM 814 C C . ILE A 1 104 ? -11.102 7.328 4.023 1 93.31 104 ILE A C 1
ATOM 816 O O . ILE A 1 104 ? -11.836 6.414 3.631 1 93.31 104 ILE A O 1
ATOM 820 N N . ARG A 1 105 ? -10.938 7.598 5.285 1 90.31 105 ARG A N 1
ATOM 821 C CA . ARG A 1 105 ? -11.5 6.758 6.332 1 90.31 105 ARG A CA 1
ATOM 822 C C . ARG A 1 105 ? -13.023 6.773 6.281 1 90.31 105 ARG A C 1
ATOM 824 O O . ARG A 1 105 ? -13.68 5.809 6.695 1 90.31 105 ARG A O 1
ATOM 831 N N . GLN A 1 106 ? -13.547 7.809 5.797 1 89.88 106 GLN A N 1
ATOM 832 C CA . GLN A 1 106 ? -15 7.945 5.738 1 89.88 106 GLN A CA 1
ATOM 833 C C . GLN A 1 106 ? -15.57 7.25 4.504 1 89.88 106 GLN A C 1
ATOM 835 O O . GLN A 1 106 ? -16.734 6.863 4.484 1 89.88 106 GLN A O 1
ATOM 840 N N . ILE A 1 107 ? -14.781 7.164 3.531 1 93.31 107 ILE A N 1
ATOM 841 C CA . ILE A 1 107 ? -15.227 6.633 2.25 1 93.31 107 ILE A CA 1
ATOM 842 C C . ILE A 1 107 ? -15.109 5.109 2.258 1 93.31 107 ILE A C 1
ATOM 844 O O . ILE A 1 107 ? -15.938 4.414 1.673 1 93.31 107 ILE A O 1
ATOM 848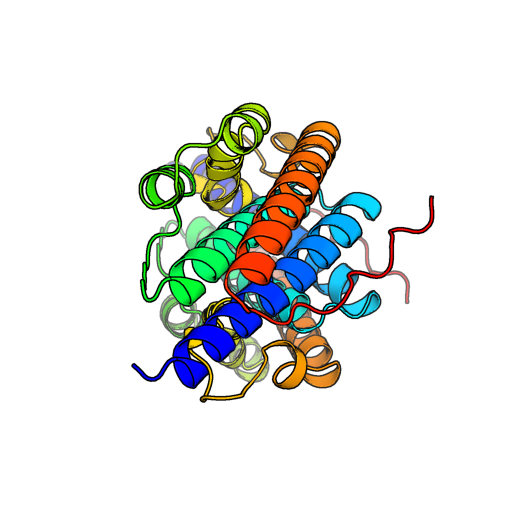 N N . PHE A 1 108 ? -14.109 4.645 2.912 1 96.69 108 PHE A N 1
ATOM 849 C CA . PHE A 1 108 ? -13.875 3.207 2.957 1 96.69 108 PHE A CA 1
ATOM 850 C C . PHE A 1 108 ? -14.078 2.668 4.367 1 96.69 108 PHE A C 1
ATOM 852 O O . PHE A 1 108 ? -13.289 2.951 5.27 1 96.69 108 PHE A O 1
ATOM 859 N N . GLY A 1 109 ? -15.148 1.858 4.52 1 97.19 109 GLY A N 1
ATOM 860 C CA . GLY A 1 109 ? -15.469 1.277 5.812 1 97.19 109 GLY A CA 1
ATOM 861 C C . GLY A 1 109 ? -15.32 -0.232 5.844 1 97.19 109 GLY A C 1
ATOM 862 O O . GLY A 1 109 ? -14.711 -0.818 4.945 1 97.19 109 GLY A O 1
ATOM 863 N N . ARG A 1 110 ? -15.875 -0.807 6.898 1 98.06 110 ARG A N 1
ATOM 864 C CA . ARG A 1 110 ? -15.727 -2.238 7.148 1 98.06 110 ARG A CA 1
ATOM 865 C C . ARG A 1 110 ? -16.297 -3.055 5.992 1 98.06 110 ARG A C 1
ATOM 867 O O . ARG A 1 110 ? -15.68 -4.027 5.555 1 98.06 110 ARG A O 1
ATOM 874 N N . ARG A 1 111 ? -17.438 -2.689 5.512 1 98.38 111 ARG A N 1
ATOM 875 C CA . ARG A 1 111 ? -18.078 -3.445 4.445 1 98.38 111 ARG A CA 1
ATOM 876 C C . ARG A 1 111 ? -17.219 -3.451 3.184 1 98.38 111 ARG A C 1
ATOM 878 O O . ARG A 1 111 ? -17.094 -4.477 2.51 1 98.38 111 ARG A O 1
ATOM 885 N N . ASP A 1 112 ? -16.625 -2.279 2.814 1 98.44 112 ASP A N 1
ATOM 886 C CA . ASP A 1 112 ? -15.734 -2.209 1.665 1 98.44 112 ASP A CA 1
ATOM 887 C C . ASP A 1 112 ? -14.57 -3.184 1.816 1 98.44 112 ASP A C 1
ATOM 889 O O . ASP A 1 112 ? -14.234 -3.91 0.878 1 98.44 112 ASP A O 1
ATOM 893 N N . ALA A 1 113 ? -13.992 -3.137 2.998 1 98.62 113 ALA A N 1
ATOM 894 C CA . ALA A 1 113 ? -12.82 -3.969 3.262 1 98.62 113 ALA A CA 1
ATOM 895 C C . ALA A 1 113 ? -13.188 -5.453 3.236 1 98.62 113 ALA A C 1
ATOM 897 O O . ALA A 1 113 ? -12.438 -6.27 2.693 1 98.62 113 ALA A O 1
ATOM 898 N N . GLU A 1 114 ? -14.297 -5.816 3.842 1 98.75 114 GLU A N 1
ATOM 899 C CA . GLU A 1 114 ? -14.75 -7.203 3.852 1 98.75 114 GLU A CA 1
ATOM 900 C C . GLU A 1 114 ? -15.023 -7.707 2.436 1 98.75 114 GLU A C 1
ATOM 902 O O . GLU A 1 114 ? -14.586 -8.797 2.064 1 98.75 114 GLU A O 1
ATOM 907 N N . ASP A 1 115 ? -15.734 -6.934 1.702 1 98.5 115 ASP A N 1
ATOM 908 C CA . ASP A 1 115 ? -16.047 -7.293 0.32 1 98.5 115 ASP A CA 1
ATOM 909 C C . ASP A 1 115 ? -14.766 -7.391 -0.515 1 98.5 115 ASP A C 1
ATOM 911 O O . ASP A 1 115 ? -14.617 -8.305 -1.328 1 98.5 115 ASP A O 1
ATOM 915 N N . GLY A 1 116 ? -13.898 -6.375 -0.378 1 98.69 116 GLY A N 1
ATOM 916 C CA . GLY A 1 116 ? -12.625 -6.395 -1.078 1 98.69 116 GLY A CA 1
ATOM 917 C C . GLY A 1 116 ? -11.797 -7.629 -0.774 1 98.69 116 GLY A C 1
ATOM 918 O O . GLY A 1 116 ? -11.297 -8.289 -1.688 1 98.69 116 GLY A O 1
ATOM 919 N N . TYR A 1 117 ? -11.727 -7.945 0.511 1 98.81 117 TYR A N 1
ATOM 920 C CA . TYR A 1 117 ? -10.953 -9.109 0.916 1 98.81 117 TYR A CA 1
ATOM 921 C C . TYR A 1 117 ? -11.562 -10.391 0.358 1 98.81 117 TYR A C 1
ATOM 923 O O . TYR A 1 117 ? -10.844 -11.273 -0.118 1 98.81 117 TYR A O 1
ATOM 931 N N . ALA A 1 118 ? -12.867 -10.539 0.489 1 98.69 118 ALA A N 1
ATOM 932 C CA . ALA A 1 118 ? -13.539 -11.742 0.004 1 98.69 118 ALA A CA 1
ATOM 933 C C . ALA A 1 118 ? -13.312 -11.93 -1.493 1 98.69 118 ALA A C 1
ATOM 935 O O . ALA A 1 118 ? -13 -13.039 -1.943 1 98.69 118 ALA A O 1
ATOM 936 N N . THR A 1 119 ? -13.469 -10.867 -2.242 1 98.75 119 THR A N 1
ATOM 937 C CA . THR A 1 119 ? -13.227 -10.922 -3.68 1 98.75 119 THR A CA 1
ATOM 938 C C . THR A 1 119 ? -11.781 -11.305 -3.971 1 98.75 119 THR A C 1
ATOM 940 O O . THR A 1 119 ? -11.523 -12.172 -4.809 1 98.75 119 THR A O 1
ATOM 943 N N . ALA A 1 120 ? -10.883 -10.648 -3.258 1 98.75 120 ALA A N 1
ATOM 944 C CA . ALA A 1 120 ? -9.461 -10.93 -3.463 1 98.75 120 ALA A CA 1
ATOM 945 C C . ALA A 1 120 ? -9.133 -12.383 -3.129 1 98.75 120 ALA A C 1
ATOM 947 O O . ALA A 1 120 ? -8.445 -13.055 -3.895 1 98.75 120 ALA A O 1
ATOM 948 N N . SER A 1 121 ? -9.625 -12.805 -2.01 1 98.56 121 SER A N 1
ATOM 949 C CA . SER A 1 121 ? -9.359 -14.172 -1.564 1 98.56 121 SER A CA 1
ATOM 950 C C . SER A 1 121 ? -9.844 -15.195 -2.586 1 98.56 121 SER A C 1
ATOM 952 O O . SER A 1 121 ? -9.086 -16.078 -3.004 1 98.56 121 SER A O 1
ATOM 954 N N . GLY A 1 122 ? -11.07 -15.07 -3.018 1 98.19 122 GLY A N 1
ATOM 955 C CA . GLY A 1 122 ? -11.594 -15.977 -4.027 1 98.19 122 GLY A CA 1
ATOM 956 C C . GLY A 1 122 ? -10.82 -15.93 -5.332 1 98.19 122 GLY A C 1
ATOM 957 O O . GLY A 1 122 ? -10.5 -16.969 -5.91 1 98.19 122 GLY A O 1
ATOM 958 N N . THR A 1 123 ? -10.5 -14.742 -5.824 1 98.44 123 THR A N 1
ATOM 959 C CA . THR A 1 123 ? -9.812 -14.547 -7.098 1 98.44 123 THR A CA 1
ATOM 960 C C . THR A 1 123 ? -8.398 -15.117 -7.043 1 98.44 123 THR A C 1
ATOM 962 O O . THR A 1 123 ? -7.984 -15.852 -7.941 1 98.44 123 THR A O 1
ATOM 965 N N . VAL A 1 124 ? -7.691 -14.82 -5.957 1 98.12 124 VAL A N 1
ATOM 966 C CA . VAL A 1 124 ? -6.305 -15.258 -5.816 1 98.12 124 VAL A CA 1
ATOM 967 C C . VAL A 1 124 ? -6.25 -16.781 -5.789 1 98.12 124 VAL A C 1
ATOM 969 O O . VAL A 1 124 ? -5.383 -17.391 -6.422 1 98.12 124 VAL A O 1
ATOM 972 N N . HIS A 1 125 ? -7.188 -17.391 -5.105 1 97.38 125 HIS A N 1
ATOM 973 C CA . HIS A 1 125 ? -7.188 -18.844 -5.02 1 97.38 125 HIS A CA 1
ATOM 974 C C . HIS A 1 125 ? -7.535 -19.469 -6.363 1 97.38 125 HIS A C 1
ATOM 976 O O . HIS A 1 125 ? -6.961 -20.5 -6.734 1 97.38 125 HIS A O 1
ATOM 982 N N . LEU A 1 126 ? -8.438 -18.922 -7.062 1 97.44 126 LEU A N 1
ATOM 983 C CA . LEU A 1 126 ? -8.75 -19.406 -8.406 1 97.44 126 LEU A CA 1
ATOM 984 C C . LEU A 1 126 ? -7.523 -19.328 -9.312 1 97.44 126 LEU A C 1
ATOM 986 O O . LEU A 1 126 ? -7.195 -20.297 -10 1 97.44 126 LEU A O 1
ATOM 990 N N . LEU A 1 127 ? -6.871 -18.219 -9.312 1 97.38 127 LEU A N 1
ATOM 991 C CA . LEU A 1 127 ? -5.711 -18 -10.172 1 97.38 127 LEU A CA 1
ATOM 992 C C . LEU A 1 127 ? -4.551 -18.906 -9.773 1 97.38 127 LEU A C 1
ATOM 994 O O . LEU A 1 127 ? -3.781 -19.344 -10.625 1 97.38 127 LEU A O 1
ATOM 998 N N . ALA A 1 128 ? -4.461 -19.078 -8.461 1 96.94 128 ALA A N 1
ATOM 999 C CA . ALA A 1 128 ? -3.447 -20.016 -7.988 1 96.94 128 ALA A CA 1
ATOM 1000 C C . ALA A 1 128 ? -3.674 -21.406 -8.578 1 96.94 128 ALA A C 1
ATOM 1002 O O . ALA A 1 128 ? -2.717 -22.094 -8.938 1 96.94 128 ALA A O 1
ATOM 1003 N N . GLY A 1 129 ? -4.898 -21.812 -8.586 1 95.88 129 GLY A N 1
ATOM 1004 C CA . GLY A 1 129 ? -5.223 -23.062 -9.242 1 95.88 129 GLY A CA 1
ATOM 1005 C C . GLY A 1 129 ? -4.801 -23.109 -10.695 1 95.88 129 GLY A C 1
ATOM 1006 O O . GLY A 1 129 ? -4.266 -24.109 -11.164 1 95.88 129 GLY A O 1
ATOM 1007 N N . TRP A 1 130 ? -5.02 -22.047 -11.43 1 95.5 130 TRP A N 1
ATOM 1008 C CA . TRP A 1 130 ? -4.598 -21.938 -12.82 1 95.5 130 TRP A CA 1
ATOM 1009 C C . TRP A 1 130 ? -3.084 -22.094 -12.945 1 95.5 130 TRP A C 1
ATOM 1011 O O . TRP A 1 130 ? -2.594 -22.797 -13.828 1 95.5 130 TRP A O 1
ATOM 1021 N N . ALA A 1 131 ? -2.428 -21.375 -12.086 1 95.69 131 ALA A N 1
ATOM 1022 C CA . ALA A 1 131 ? -0.968 -21.391 -12.133 1 95.69 131 ALA A CA 1
ATOM 1023 C C . ALA A 1 131 ? -0.423 -22.797 -11.867 1 95.69 131 ALA A C 1
ATOM 1025 O O . ALA A 1 131 ? 0.556 -23.203 -12.492 1 95.69 131 ALA A O 1
ATOM 1026 N N . LYS A 1 132 ? -1.025 -23.484 -10.945 1 95.56 132 LYS A N 1
ATOM 1027 C CA . LYS A 1 132 ? -0.621 -24.859 -10.672 1 95.56 132 LYS A CA 1
ATOM 1028 C C . LYS A 1 132 ? -0.763 -25.734 -11.914 1 95.56 132 LYS A C 1
ATOM 1030 O O . LYS A 1 132 ? 0.096 -26.578 -12.188 1 95.56 132 LYS A O 1
ATOM 1035 N N . GLU A 1 133 ? -1.805 -25.547 -12.57 1 94.25 133 GLU A N 1
ATOM 1036 C CA . GLU A 1 133 ? -2.023 -26.297 -13.805 1 94.25 133 GLU A CA 1
ATOM 1037 C C . GLU A 1 133 ? -0.951 -25.984 -14.844 1 94.25 133 GLU A C 1
ATOM 1039 O O . GLU A 1 133 ? -0.64 -26.812 -15.695 1 94.25 133 GLU A O 1
ATOM 1044 N N . LEU A 1 134 ? -0.402 -24.812 -14.773 1 93.25 134 LEU A N 1
ATOM 1045 C CA . LEU A 1 134 ? 0.639 -24.391 -15.703 1 93.25 134 LEU A CA 1
ATOM 1046 C C . LEU A 1 134 ? 2.016 -24.828 -15.219 1 93.25 134 LEU A C 1
ATOM 1048 O O . LEU A 1 134 ? 3.029 -24.516 -15.844 1 93.25 134 LEU A O 1
ATOM 1052 N N . GLY A 1 135 ? 2.061 -25.5 -13.992 1 93.38 135 GLY A N 1
ATOM 1053 C CA . GLY A 1 135 ? 3.301 -26.109 -13.523 1 93.38 135 GLY A CA 1
ATOM 1054 C C . GLY A 1 135 ? 3.961 -25.312 -12.406 1 93.38 135 GLY A C 1
ATOM 1055 O O . GLY A 1 135 ? 5.082 -25.625 -12 1 93.38 135 GLY A O 1
ATOM 1056 N N . VAL A 1 136 ? 3.285 -24.281 -11.961 1 93.62 136 VAL A N 1
ATOM 1057 C CA . VAL A 1 136 ? 3.848 -23.484 -10.891 1 93.62 136 VAL A CA 1
ATOM 1058 C C . VAL A 1 136 ? 3.65 -24.188 -9.547 1 93.62 136 VAL A C 1
ATOM 1060 O O . VAL A 1 136 ? 2.559 -24.688 -9.258 1 93.62 136 VAL A O 1
ATOM 1063 N N . THR A 1 137 ? 4.715 -24.281 -8.758 1 90.25 137 THR A N 1
ATOM 1064 C CA . THR A 1 137 ? 4.613 -24.828 -7.406 1 90.25 137 THR A CA 1
ATOM 1065 C C . THR A 1 137 ? 4.215 -23.734 -6.418 1 90.25 137 THR A C 1
ATOM 1067 O O . THR A 1 137 ? 5.02 -22.859 -6.09 1 90.25 137 THR A O 1
ATOM 1070 N N . ILE A 1 138 ? 3.057 -23.672 -6.062 1 87.38 138 ILE A N 1
ATOM 1071 C CA . ILE A 1 138 ? 2.529 -22.688 -5.129 1 87.38 138 ILE A CA 1
ATOM 1072 C C . ILE A 1 138 ? 2.326 -23.328 -3.76 1 87.38 138 ILE A C 1
ATOM 1074 O O . ILE A 1 138 ? 1.771 -24.422 -3.66 1 87.38 138 ILE A O 1
ATOM 1078 N N . PRO A 1 139 ? 3 -22.703 -2.684 1 70.56 139 PRO A N 1
ATOM 1079 C CA . PRO A 1 139 ? 2.818 -23.281 -1.35 1 70.56 139 PRO A CA 1
ATOM 1080 C C . PRO A 1 139 ? 1.349 -23.359 -0.943 1 70.56 139 PRO A C 1
ATOM 1082 O O . PRO A 1 139 ? 0.53 -22.562 -1.386 1 70.56 139 PRO A O 1
ATOM 1085 N N . GLU A 1 140 ? 0.988 -24.516 -0.393 1 59.41 140 GLU A N 1
ATOM 1086 C CA . GLU A 1 140 ? -0.374 -24.734 0.083 1 59.41 140 GLU A CA 1
ATOM 1087 C C . GLU A 1 140 ? -0.787 -23.672 1.099 1 59.41 140 GLU A C 1
ATOM 1089 O O . GLU A 1 140 ? -0.003 -23.312 1.979 1 59.41 140 GLU A O 1
ATOM 1094 N N . LEU A 1 141 ? -1.479 -22.672 0.715 1 55.56 141 LEU A N 1
ATOM 1095 C CA . LEU A 1 141 ? -2.004 -21.719 1.679 1 55.56 141 LEU A CA 1
ATOM 1096 C C . LEU A 1 141 ? -2.707 -22.422 2.83 1 55.56 141 LEU A C 1
ATOM 1098 O O . LEU A 1 141 ? -3.582 -23.266 2.605 1 55.56 141 LEU A O 1
ATOM 1102 N N . THR A 1 142 ? -1.979 -22.766 3.904 1 44.06 142 THR A N 1
ATOM 1103 C CA . THR A 1 142 ? -2.664 -23.375 5.043 1 44.06 142 THR A CA 1
ATOM 1104 C C . THR A 1 142 ? -4.027 -22.719 5.262 1 44.06 142 THR A C 1
ATOM 1106 O O . THR A 1 142 ? -4.152 -21.5 5.188 1 44.06 142 THR A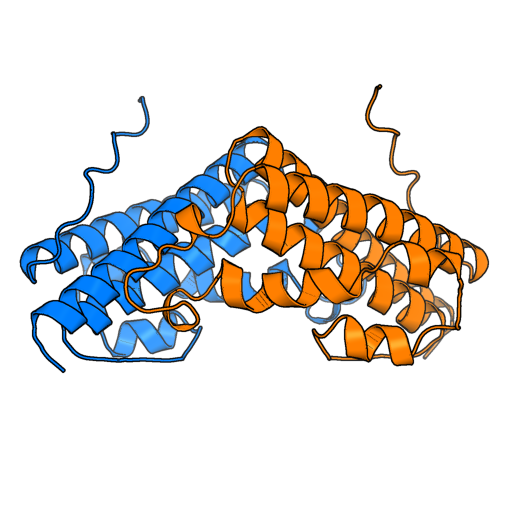 O 1
ATOM 1109 N N . GLU A 1 143 ? -5.121 -23.359 5.113 1 40.69 143 GLU A N 1
ATOM 1110 C CA . GLU A 1 143 ? -6.543 -23.078 5.273 1 40.69 143 GLU A CA 1
ATOM 1111 C C . GLU A 1 143 ? -6.781 -22.062 6.391 1 40.69 143 GLU A C 1
ATOM 1113 O O . GLU A 1 143 ? -6.086 -22.078 7.406 1 40.69 143 GLU A O 1
ATOM 1118 N N . SER A 1 144 ? -7.223 -20.828 6.176 1 35.84 144 SER A N 1
ATOM 1119 C CA . SER A 1 144 ? -7.809 -20.031 7.25 1 35.84 144 SER A CA 1
ATOM 1120 C C . SER A 1 144 ? -8.5 -20.922 8.273 1 35.84 144 SER A C 1
ATOM 1122 O O . SER A 1 144 ? -9.297 -21.797 7.914 1 35.84 144 SER A O 1
ATOM 1124 N N . PRO A 1 145 ? -7.867 -21 9.531 1 31.58 145 PRO A N 1
ATOM 1125 C CA . PRO A 1 145 ? -8.75 -21.766 10.422 1 31.58 145 PRO A CA 1
ATOM 1126 C C . PRO A 1 145 ? -10.211 -21.344 10.297 1 31.58 145 PRO A C 1
ATOM 1128 O O . PRO A 1 145 ? -10.508 -20.172 10.055 1 31.58 145 PRO A O 1
ATOM 1131 N N . HIS A 1 146 ? -11.266 -22.25 9.945 1 27.3 146 HIS A N 1
ATOM 1132 C CA . HIS A 1 146 ? -12.695 -22 10.039 1 27.3 146 HIS A CA 1
ATOM 1133 C C . HIS A 1 146 ? -13.023 -21.141 11.258 1 27.3 146 HIS A C 1
ATOM 1135 O O . HIS A 1 146 ? -12.438 -21.312 12.328 1 27.3 146 HIS A O 1
ATOM 1141 N N . MET B 1 1 ? -5.934 29.641 -4.355 1 68.12 1 MET B N 1
ATOM 1142 C CA . MET B 1 1 ? -6.605 28.766 -3.406 1 68.12 1 MET B CA 1
ATOM 1143 C C . MET B 1 1 ? -6.816 29.453 -2.066 1 68.12 1 MET B C 1
ATOM 1145 O O . MET B 1 1 ? -5.961 30.234 -1.622 1 68.12 1 MET B O 1
ATOM 1149 N N . SER B 1 2 ? -8.039 29.328 -1.551 1 81.25 2 SER B N 1
ATOM 1150 C CA . SER B 1 2 ? -8.305 29.984 -0.274 1 81.25 2 SER B CA 1
ATOM 1151 C C . SER B 1 2 ? -7.488 29.359 0.85 1 81.25 2 SER B C 1
ATOM 1153 O O . SER B 1 2 ? -7.008 28.219 0.721 1 81.25 2 SER B O 1
ATOM 1155 N N . ASP B 1 3 ? -7.137 30.109 1.84 1 84.25 3 ASP B N 1
ATOM 1156 C CA . ASP B 1 3 ? -6.43 29.609 3.014 1 84.25 3 ASP B CA 1
ATOM 1157 C C . ASP B 1 3 ? -7.156 28.406 3.617 1 84.25 3 ASP B C 1
ATOM 1159 O O . ASP B 1 3 ? -6.52 27.422 4.016 1 84.25 3 ASP B O 1
ATOM 1163 N N . GLU B 1 4 ? -8.422 28.547 3.588 1 83.75 4 GLU B N 1
ATOM 1164 C CA . GLU B 1 4 ? -9.234 27.484 4.168 1 83.75 4 GLU B CA 1
ATOM 1165 C C . GLU B 1 4 ? -9.094 26.188 3.373 1 83.75 4 GLU B C 1
ATOM 1167 O O . GLU B 1 4 ? -8.977 25.109 3.953 1 83.75 4 GLU B O 1
ATOM 1172 N N . THR B 1 5 ? -9.078 26.328 2.064 1 86.25 5 THR B N 1
ATOM 1173 C CA . THR B 1 5 ? -8.977 25.156 1.202 1 86.25 5 THR B CA 1
ATOM 1174 C C . THR B 1 5 ? -7.613 24.484 1.357 1 86.25 5 THR B C 1
ATOM 1176 O O . THR B 1 5 ? -7.52 23.25 1.413 1 86.25 5 THR B O 1
ATOM 1179 N N . ARG B 1 6 ? -6.652 25.297 1.479 1 88.38 6 ARG B N 1
ATOM 1180 C CA . ARG B 1 6 ? -5.301 24.766 1.599 1 88.38 6 ARG B CA 1
ATOM 1181 C C . ARG B 1 6 ? -5.117 24.031 2.926 1 88.38 6 ARG B C 1
ATOM 1183 O O . ARG B 1 6 ? -4.496 22.969 2.975 1 88.38 6 ARG B O 1
ATOM 1190 N N . LEU B 1 7 ? -5.637 24.547 3.992 1 91.44 7 LEU B N 1
ATOM 1191 C CA . LEU B 1 7 ? -5.508 23.938 5.309 1 91.44 7 LEU B CA 1
ATOM 1192 C C . LEU B 1 7 ? -6.34 22.672 5.398 1 91.44 7 LEU B C 1
ATOM 1194 O O . LEU B 1 7 ? -5.941 21.703 6.066 1 91.44 7 LEU B O 1
ATOM 1198 N N . ASP B 1 8 ? -7.41 22.734 4.742 1 89.94 8 ASP B N 1
ATOM 1199 C CA . ASP B 1 8 ? -8.242 21.531 4.695 1 89.94 8 ASP B CA 1
ATOM 1200 C C . ASP B 1 8 ? -7.539 20.406 3.951 1 89.94 8 ASP B C 1
ATOM 1202 O O . ASP B 1 8 ? -7.59 19.25 4.379 1 89.94 8 ASP B O 1
ATOM 1206 N N . ARG B 1 9 ? -6.93 20.75 2.889 1 89.75 9 ARG B N 1
ATOM 1207 C CA . ARG B 1 9 ? -6.164 19.766 2.135 1 89.75 9 ARG B CA 1
ATOM 1208 C C . ARG B 1 9 ? -5.02 19.203 2.971 1 89.75 9 ARG B C 1
ATOM 1210 O O . ARG B 1 9 ? -4.758 18 2.947 1 89.75 9 ARG B O 1
ATOM 1217 N N . SER B 1 10 ? -4.363 20.062 3.605 1 93.56 10 SER B N 1
ATOM 1218 C CA . SER B 1 10 ? -3.287 19.625 4.492 1 93.56 10 SER B CA 1
ATOM 1219 C C . SER B 1 10 ? -3.793 18.641 5.535 1 93.56 10 SER B C 1
ATOM 1221 O O . SER B 1 10 ? -3.166 17.609 5.777 1 93.56 10 SER B O 1
ATOM 1223 N N . ARG B 1 11 ? -4.898 18.953 6.129 1 92.56 11 ARG B N 1
ATOM 1224 C CA . ARG B 1 11 ? -5.488 18.078 7.137 1 92.56 11 ARG B CA 1
ATOM 1225 C C . ARG B 1 11 ? -5.801 16.703 6.555 1 92.56 11 ARG B C 1
ATOM 1227 O O . ARG B 1 11 ? -5.594 15.68 7.211 1 92.56 11 ARG B O 1
ATOM 1234 N N . GLN B 1 12 ? -6.273 16.719 5.355 1 91.69 12 GLN B N 1
ATOM 1235 C CA . GLN B 1 12 ? -6.582 15.453 4.695 1 91.69 12 GLN B CA 1
ATOM 1236 C C . GLN B 1 12 ? -5.324 14.609 4.52 1 91.69 12 GLN B C 1
ATOM 1238 O O . GLN B 1 12 ? -5.352 13.391 4.719 1 91.69 12 GLN B O 1
ATOM 1243 N N . TRP B 1 13 ? -4.266 15.203 4.145 1 93.88 13 TRP B N 1
ATOM 1244 C CA . TRP B 1 13 ? -2.996 14.5 3.977 1 93.88 13 TRP B CA 1
ATOM 1245 C C . TRP B 1 13 ? -2.508 13.93 5.305 1 93.88 13 TRP B C 1
ATOM 1247 O O . TRP B 1 13 ? -2.029 12.797 5.363 1 93.88 13 TRP B O 1
ATOM 1257 N N . PHE B 1 14 ? -2.654 14.703 6.332 1 94.81 14 PHE B N 1
ATOM 1258 C CA . PHE B 1 14 ? -2.17 14.242 7.629 1 94.81 14 PHE B CA 1
ATOM 1259 C C . PHE B 1 14 ? -3.068 13.141 8.18 1 94.81 14 PHE B C 1
ATOM 1261 O O . PHE B 1 14 ? -2.592 12.219 8.844 1 94.81 14 PHE B O 1
ATOM 1268 N N . ASP B 1 15 ? -4.355 13.266 7.902 1 93.56 15 ASP B N 1
ATOM 1269 C CA . ASP B 1 15 ? -5.234 12.156 8.266 1 93.56 15 ASP B CA 1
ATOM 1270 C C . ASP B 1 15 ? -4.766 10.852 7.621 1 93.56 15 ASP B C 1
ATOM 1272 O O . ASP B 1 15 ? -4.684 9.82 8.289 1 93.56 15 ASP B O 1
ATOM 1276 N N . ALA B 1 16 ? -4.488 10.922 6.379 1 94.62 16 ALA B N 1
ATOM 1277 C CA . ALA B 1 16 ? -3.979 9.758 5.668 1 94.62 16 ALA B CA 1
ATOM 1278 C C . ALA B 1 16 ? -2.654 9.281 6.262 1 94.62 16 ALA B C 1
ATOM 1280 O O . ALA B 1 16 ? -2.451 8.086 6.469 1 94.62 16 ALA B O 1
ATOM 1281 N N . ALA B 1 17 ? -1.771 10.203 6.516 1 96.56 17 ALA B N 1
ATOM 1282 C CA . ALA B 1 17 ? -0.457 9.867 7.059 1 96.56 17 ALA B CA 1
ATOM 1283 C C . ALA B 1 17 ? -0.583 9.109 8.375 1 96.56 17 ALA B C 1
ATOM 1285 O O . ALA B 1 17 ? 0.095 8.094 8.586 1 96.56 17 ALA B O 1
ATOM 1286 N N . PHE B 1 18 ? -1.463 9.539 9.211 1 96.38 18 PHE B N 1
ATOM 1287 C CA . PHE B 1 18 ? -1.628 8.914 10.523 1 96.38 18 PHE B CA 1
ATOM 1288 C C . PHE B 1 18 ? -2.285 7.547 10.391 1 96.38 18 PHE B C 1
ATOM 1290 O O . PHE B 1 18 ? -1.913 6.602 11.086 1 96.38 18 PHE B O 1
ATOM 1297 N N . ASP B 1 19 ? -3.254 7.477 9.547 1 95.94 19 ASP B N 1
ATOM 1298 C CA . ASP B 1 19 ? -3.873 6.18 9.297 1 95.94 19 ASP B CA 1
ATOM 1299 C C . ASP B 1 19 ? -2.852 5.176 8.758 1 95.94 19 ASP B C 1
ATOM 1301 O O . ASP B 1 19 ? -2.859 4.008 9.148 1 95.94 19 ASP B O 1
ATOM 1305 N N . GLU B 1 20 ? -2 5.637 7.902 1 97.81 20 GLU B N 1
ATOM 1306 C CA . GLU B 1 20 ? -0.999 4.77 7.289 1 97.81 20 GLU B CA 1
ATOM 1307 C C . GLU B 1 20 ? 0.096 4.398 8.289 1 97.81 20 GLU B C 1
ATOM 1309 O O . GLU B 1 20 ? 0.635 3.291 8.242 1 97.81 20 GLU B O 1
ATOM 1314 N N . LEU B 1 21 ? 0.398 5.309 9.172 1 98.19 21 LEU B N 1
ATOM 1315 C CA . LEU B 1 21 ? 1.322 4.984 10.25 1 98.19 21 LEU B CA 1
ATOM 1316 C C . LEU B 1 21 ? 0.744 3.9 11.156 1 98.19 21 LEU B C 1
ATOM 1318 O O . LEU B 1 21 ? 1.458 2.982 11.562 1 98.19 21 LEU B O 1
ATOM 1322 N N . LYS B 1 22 ? -0.514 4.004 11.453 1 98 22 LYS B N 1
ATOM 1323 C CA . LYS B 1 22 ? -1.201 2.971 12.219 1 98 22 LYS B CA 1
ATOM 1324 C C . LYS B 1 22 ? -1.159 1.626 11.5 1 98 22 LYS B C 1
ATOM 1326 O O . LYS B 1 22 ? -0.909 0.59 12.125 1 98 22 LYS B O 1
ATOM 1331 N N . ALA B 1 23 ? -1.445 1.663 10.234 1 98.5 23 ALA B N 1
ATOM 1332 C CA . ALA B 1 23 ? -1.374 0.445 9.43 1 98.5 23 ALA B CA 1
ATOM 1333 C C . ALA B 1 23 ? 0.024 -0.164 9.477 1 98.5 23 ALA B C 1
ATOM 1335 O O . ALA B 1 23 ? 0.174 -1.382 9.602 1 98.5 23 ALA B O 1
ATOM 1336 N N . SER B 1 24 ? 1.039 0.67 9.312 1 98.81 24 SER B N 1
ATOM 1337 C CA . SER B 1 24 ? 2.42 0.205 9.391 1 98.81 24 SER B CA 1
ATOM 1338 C C . SER B 1 24 ? 2.684 -0.532 10.703 1 98.81 24 SER B C 1
ATOM 1340 O O . SER B 1 24 ? 3.26 -1.622 10.703 1 98.81 24 SER B O 1
ATOM 1342 N N . LYS B 1 25 ? 2.27 0.008 11.773 1 98.81 25 LYS B N 1
ATOM 1343 C CA . LYS B 1 25 ? 2.465 -0.59 13.094 1 98.81 25 LYS B CA 1
ATOM 1344 C C . LYS B 1 25 ? 1.723 -1.919 13.203 1 98.81 25 LYS B C 1
ATOM 1346 O O . LYS B 1 25 ? 2.275 -2.904 13.703 1 98.81 25 LYS B O 1
ATOM 1351 N N . THR B 1 26 ? 0.483 -1.903 12.797 1 98.81 26 THR B N 1
ATOM 1352 C CA . THR B 1 26 ? -0.334 -3.111 12.836 1 98.81 26 THR B CA 1
ATOM 1353 C C . THR B 1 26 ? 0.339 -4.246 12.062 1 98.81 26 THR B C 1
ATOM 1355 O O . THR B 1 26 ? 0.422 -5.371 12.555 1 98.81 26 THR B O 1
ATOM 1358 N N . LEU B 1 27 ? 0.787 -3.939 10.906 1 98.81 27 LEU B N 1
ATOM 1359 C CA . LEU B 1 27 ? 1.432 -4.938 10.055 1 98.81 27 LEU B CA 1
ATOM 1360 C C . LEU B 1 27 ? 2.742 -5.41 10.68 1 98.81 27 LEU B C 1
ATOM 1362 O O . LEU B 1 27 ? 3.047 -6.605 10.656 1 98.81 27 LEU B O 1
ATOM 1366 N N . LEU B 1 28 ? 3.512 -4.492 11.234 1 98.75 28 LEU B N 1
ATOM 1367 C CA . LEU B 1 28 ? 4.738 -4.828 11.945 1 98.75 28 LEU B CA 1
ATOM 1368 C C . LEU B 1 28 ? 4.457 -5.816 13.07 1 98.75 28 LEU B C 1
ATOM 1370 O O . LEU B 1 28 ? 5.125 -6.848 13.18 1 98.75 28 LEU B O 1
ATOM 1374 N N . ASP B 1 29 ? 3.445 -5.547 13.82 1 98.62 29 ASP B N 1
ATOM 1375 C CA . ASP B 1 29 ? 3.111 -6.34 15 1 98.62 29 ASP B CA 1
ATOM 1376 C C . ASP B 1 29 ? 2.598 -7.723 14.602 1 98.62 29 ASP B C 1
ATOM 1378 O O . ASP B 1 29 ? 2.564 -8.641 15.422 1 98.62 29 ASP B O 1
ATOM 1382 N N . ASN B 1 30 ? 2.225 -7.895 13.375 1 98.12 30 ASN B N 1
ATOM 1383 C CA . ASN B 1 30 ? 1.639 -9.156 12.938 1 98.12 30 ASN B CA 1
ATOM 1384 C C . ASN B 1 30 ? 2.537 -9.875 11.93 1 98.12 30 ASN B C 1
ATOM 1386 O O . ASN B 1 30 ? 2.098 -10.805 11.258 1 98.12 30 ASN B O 1
ATOM 1390 N N . GLY B 1 31 ? 3.686 -9.445 11.734 1 97.44 31 GLY B N 1
ATOM 1391 C CA . GLY B 1 31 ? 4.699 -10.188 11 1 97.44 31 GLY B CA 1
ATOM 1392 C C . GLY B 1 31 ? 4.656 -9.945 9.508 1 97.44 31 GLY B C 1
ATOM 1393 O O . GLY B 1 31 ? 5.238 -10.703 8.727 1 97.44 31 GLY B O 1
ATOM 1394 N N . SER B 1 32 ? 3.926 -8.93 9.039 1 98.06 32 SER B N 1
ATOM 1395 C CA . SER B 1 32 ? 3.932 -8.5 7.645 1 98.06 32 SER B CA 1
ATOM 1396 C C . SER B 1 32 ? 4.922 -7.363 7.418 1 98.06 32 SER B C 1
ATOM 1398 O O . SER B 1 32 ? 4.523 -6.211 7.246 1 98.06 32 SER B O 1
ATOM 1400 N N . TYR B 1 33 ? 6.16 -7.754 7.281 1 98.56 33 TYR B N 1
ATOM 1401 C CA . TYR B 1 33 ? 7.234 -6.777 7.438 1 98.56 33 TYR B CA 1
ATOM 1402 C C . TYR B 1 33 ? 7.387 -5.93 6.18 1 98.56 33 TYR B C 1
ATOM 1404 O O . TYR B 1 33 ? 7.523 -4.707 6.262 1 98.56 33 TYR B O 1
ATOM 1412 N N . ALA B 1 34 ? 7.375 -6.535 5.016 1 98.19 34 ALA B N 1
ATOM 1413 C CA . ALA B 1 34 ? 7.496 -5.766 3.781 1 98.19 34 ALA B CA 1
ATOM 1414 C C . ALA B 1 34 ? 6.352 -4.762 3.646 1 98.19 34 ALA B C 1
ATOM 1416 O O . ALA B 1 34 ? 6.57 -3.611 3.266 1 98.19 34 ALA B O 1
ATOM 1417 N N . GLN B 1 35 ? 5.156 -5.199 3.955 1 98.56 35 GLN B N 1
ATOM 1418 C CA . GLN B 1 35 ? 3.984 -4.336 3.867 1 98.56 35 GLN B CA 1
ATOM 1419 C 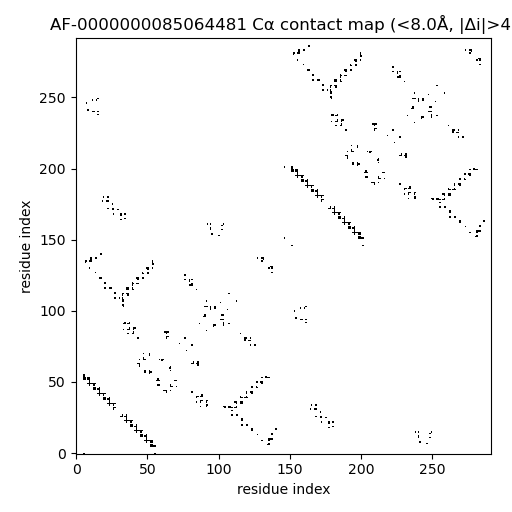C . GLN B 1 35 ? 4.051 -3.211 4.898 1 98.56 35 GLN B C 1
ATOM 1421 O O . GLN B 1 35 ? 3.604 -2.094 4.633 1 98.56 35 GLN B O 1
ATOM 1426 N N . SER B 1 36 ? 4.578 -3.525 6.094 1 98.81 36 SER B N 1
ATOM 1427 C CA . SER B 1 36 ? 4.816 -2.482 7.086 1 98.81 36 SER B CA 1
ATOM 1428 C C . SER B 1 36 ? 5.758 -1.41 6.547 1 98.81 36 SER B C 1
ATOM 1430 O O . SER B 1 36 ? 5.512 -0.215 6.723 1 98.81 36 SER B O 1
ATOM 1432 N N . CYS B 1 37 ? 6.785 -1.873 5.914 1 98.81 37 CYS B N 1
ATOM 1433 C CA . CYS B 1 37 ? 7.762 -0.96 5.324 1 98.81 37 CYS B CA 1
ATOM 1434 C C . CYS B 1 37 ? 7.109 -0.065 4.281 1 98.81 37 CYS B C 1
ATOM 1436 O O . CYS B 1 37 ? 7.371 1.139 4.234 1 98.81 37 CYS B O 1
ATOM 1438 N N . PHE B 1 38 ? 6.262 -0.602 3.473 1 98.56 38 PHE B N 1
ATOM 1439 C CA . PHE B 1 38 ? 5.555 0.172 2.459 1 98.56 38 PHE B CA 1
ATOM 1440 C C . PHE B 1 38 ? 4.758 1.302 3.098 1 98.56 38 PHE B C 1
ATOM 1442 O O . PHE B 1 38 ? 4.879 2.461 2.693 1 98.56 38 PHE B O 1
ATOM 1449 N N . TYR B 1 39 ? 4.02 1.004 4.113 1 98.75 39 TYR B N 1
ATOM 1450 C CA . TYR B 1 39 ? 3.154 2.018 4.703 1 98.75 39 TYR B CA 1
ATOM 1451 C C . TYR B 1 39 ? 3.965 3.02 5.52 1 98.75 39 TYR B C 1
ATOM 1453 O O . TYR B 1 39 ? 3.553 4.168 5.691 1 98.75 39 TYR B O 1
ATOM 1461 N N . ALA B 1 40 ? 5.152 2.574 6.039 1 98.75 40 ALA B N 1
ATOM 1462 C CA . ALA B 1 40 ? 6.055 3.557 6.633 1 98.75 40 ALA B CA 1
ATOM 1463 C C . ALA B 1 40 ? 6.449 4.625 5.613 1 98.75 40 ALA B C 1
ATOM 1465 O O . ALA B 1 40 ? 6.402 5.82 5.91 1 98.75 40 ALA B O 1
ATOM 1466 N N . GLN B 1 41 ? 6.805 4.199 4.484 1 98.62 41 GLN B N 1
ATOM 1467 C CA . GLN B 1 41 ? 7.148 5.129 3.414 1 98.62 41 GLN B CA 1
ATOM 1468 C C . GLN B 1 41 ? 5.957 6.004 3.039 1 98.62 41 GLN B C 1
ATOM 1470 O O . GLN B 1 41 ? 6.094 7.227 2.92 1 98.62 41 GLN B O 1
ATOM 1475 N N . GLN B 1 42 ? 4.781 5.422 2.838 1 97.94 42 GLN B N 1
ATOM 1476 C CA . GLN B 1 42 ? 3.578 6.148 2.441 1 97.94 42 GLN B CA 1
ATOM 1477 C C . GLN B 1 42 ? 3.211 7.207 3.475 1 97.94 42 GLN B C 1
ATOM 1479 O O . GLN B 1 42 ? 2.803 8.312 3.117 1 97.94 42 GLN B O 1
ATOM 1484 N N . SER B 1 43 ? 3.359 6.836 4.734 1 98.06 43 SER B N 1
ATOM 1485 C CA . SER B 1 43 ? 3 7.762 5.805 1 98.06 43 SER B CA 1
ATOM 1486 C C . SER B 1 43 ? 3.855 9.023 5.75 1 98.06 43 SER B C 1
ATOM 1488 O O . SER B 1 43 ? 3.336 10.141 5.855 1 98.06 43 SER B O 1
ATOM 1490 N N . VAL B 1 44 ? 5.086 8.852 5.559 1 98.38 44 VAL B N 1
ATOM 1491 C CA . VAL B 1 44 ? 6.008 9.984 5.512 1 98.38 44 VAL B CA 1
ATOM 1492 C C . VAL B 1 44 ? 5.734 10.82 4.266 1 98.38 44 VAL B C 1
ATOM 1494 O O . VAL B 1 44 ? 5.695 12.055 4.332 1 98.38 44 VAL B O 1
ATOM 1497 N N . GLU B 1 45 ? 5.57 10.195 3.16 1 97.81 45 GLU B N 1
ATOM 1498 C CA . GLU B 1 45 ? 5.234 10.891 1.922 1 97.81 45 GLU B CA 1
ATOM 1499 C C . GLU B 1 45 ? 4.008 11.781 2.107 1 97.81 45 GLU B C 1
ATOM 1501 O O . GLU B 1 45 ? 4.027 12.961 1.742 1 97.81 45 GLU B O 1
ATOM 1506 N N . LYS B 1 46 ? 2.959 11.227 2.709 1 96.81 46 LYS B N 1
ATOM 1507 C CA . LYS B 1 46 ? 1.72 11.977 2.881 1 96.81 46 LYS B CA 1
ATOM 1508 C C . LYS B 1 46 ? 1.909 13.141 3.852 1 96.81 46 LYS B C 1
ATOM 1510 O O . LYS B 1 46 ? 1.329 14.211 3.664 1 96.81 46 LYS B O 1
ATOM 1515 N N . ALA B 1 47 ? 2.635 12.906 4.918 1 97 47 ALA B N 1
ATOM 1516 C CA . ALA B 1 47 ? 2.896 13.984 5.867 1 97 47 ALA B CA 1
ATOM 1517 C C . ALA B 1 47 ? 3.643 15.133 5.195 1 97 47 ALA B C 1
ATOM 1519 O O . ALA B 1 47 ? 3.328 16.312 5.422 1 97 47 ALA B O 1
ATOM 1520 N N . MET B 1 48 ? 4.609 14.859 4.406 1 97.31 48 MET B N 1
ATOM 1521 C CA . MET B 1 48 ? 5.359 15.891 3.697 1 97.31 48 MET B CA 1
ATOM 1522 C C . MET B 1 48 ? 4.453 16.672 2.758 1 97.31 48 MET B C 1
ATOM 1524 O O . MET B 1 48 ? 4.504 17.906 2.721 1 97.31 48 MET B O 1
ATOM 1528 N N . LYS B 1 49 ? 3.633 16 2.062 1 96.12 49 LYS B N 1
ATOM 1529 C CA . LYS B 1 49 ? 2.672 16.672 1.187 1 96.12 49 LYS B CA 1
ATOM 1530 C C . LYS B 1 49 ? 1.693 17.516 1.989 1 96.12 49 LYS B C 1
ATOM 1532 O O . LYS B 1 49 ? 1.244 18.562 1.519 1 96.12 49 LYS B O 1
ATOM 1537 N N . GLY B 1 50 ? 1.39 17 3.166 1 95.25 50 GLY B N 1
ATOM 1538 C CA . GLY B 1 50 ? 0.559 17.781 4.059 1 95.25 50 GLY B CA 1
ATOM 1539 C C . GLY B 1 50 ? 1.179 19.125 4.426 1 95.25 50 GLY B C 1
ATOM 1540 O O . GLY B 1 50 ? 0.504 20.156 4.398 1 95.25 50 GLY B O 1
ATOM 1541 N N . VAL B 1 51 ? 2.424 19.141 4.777 1 96.31 51 VAL B N 1
ATOM 1542 C CA . VAL B 1 51 ? 3.111 20.391 5.098 1 96.31 51 VAL B CA 1
ATOM 1543 C C . VAL B 1 51 ? 3.137 21.297 3.873 1 96.31 51 VAL B C 1
ATOM 1545 O O . VAL B 1 51 ? 2.891 22.5 3.979 1 96.31 51 VAL B O 1
ATOM 1548 N N . MET B 1 52 ? 3.42 20.734 2.764 1 94.81 52 MET B N 1
ATOM 1549 C CA . MET B 1 52 ? 3.494 21.5 1.527 1 94.81 52 MET B CA 1
ATOM 1550 C C . MET B 1 52 ? 2.137 22.094 1.176 1 94.81 52 MET B C 1
ATOM 1552 O O . MET B 1 52 ? 2.051 23.25 0.754 1 94.81 52 MET B O 1
ATOM 1556 N N . ALA B 1 53 ? 1.138 21.281 1.316 1 92.81 53 ALA B N 1
ATOM 1557 C CA . ALA B 1 53 ? -0.212 21.781 1.073 1 92.81 53 ALA B CA 1
ATOM 1558 C C . ALA B 1 53 ? -0.528 22.969 1.983 1 92.81 53 ALA B C 1
ATOM 1560 O O . ALA B 1 53 ? -1.148 23.938 1.553 1 92.81 53 ALA B O 1
ATOM 1561 N N . ALA B 1 54 ? -0.143 22.859 3.236 1 93.56 54 ALA B N 1
ATOM 1562 C CA . ALA B 1 54 ? -0.359 23.953 4.191 1 93.56 54 ALA B CA 1
ATOM 1563 C C . ALA B 1 54 ? 0.339 25.219 3.734 1 93.56 54 ALA B C 1
ATOM 1565 O O . ALA B 1 54 ? -0.132 26.328 4.012 1 93.56 54 ALA B O 1
ATOM 1566 N N . ASP B 1 55 ? 1.398 25.047 3.023 1 91.5 55 ASP B N 1
ATOM 1567 C CA . ASP B 1 55 ? 2.176 26.172 2.523 1 91.5 55 ASP B CA 1
ATOM 1568 C C . ASP B 1 55 ? 1.724 26.578 1.12 1 91.5 55 ASP B C 1
ATOM 1570 O O . ASP B 1 55 ? 2.375 27.391 0.459 1 91.5 55 ASP B O 1
ATOM 1574 N N . GLY B 1 56 ? 0.688 25.953 0.554 1 88.44 56 GLY B N 1
ATOM 1575 C CA . GLY B 1 56 ? 0.078 26.328 -0.712 1 88.44 56 GLY B CA 1
ATOM 1576 C C . GLY B 1 56 ? 0.712 25.641 -1.906 1 88.44 56 GLY B C 1
ATOM 1577 O O . GLY B 1 56 ? 0.546 26.078 -3.045 1 88.44 56 GLY B O 1
ATOM 1578 N N . LYS B 1 57 ? 1.499 24.672 -1.63 1 87.69 57 LYS B N 1
ATOM 1579 C CA . LYS B 1 57 ? 2.164 23.938 -2.697 1 87.69 57 LYS B CA 1
ATOM 1580 C C . LYS B 1 57 ? 1.486 22.594 -2.934 1 87.69 57 LYS B C 1
ATOM 1582 O O . LYS B 1 57 ? 1.016 21.953 -1.99 1 87.69 57 LYS B O 1
ATOM 1587 N N . ALA B 1 58 ? 1.352 22.266 -4.121 1 80.44 58 ALA B N 1
ATOM 1588 C CA . ALA B 1 58 ? 0.87 20.938 -4.492 1 80.44 58 ALA B CA 1
ATOM 1589 C C . ALA B 1 58 ? 1.932 20.156 -5.273 1 80.44 58 ALA B C 1
ATOM 1591 O O . ALA B 1 58 ? 2.406 20.625 -6.312 1 80.44 58 ALA B O 1
ATOM 1592 N N . ILE B 1 59 ? 2.355 18.984 -4.797 1 80.75 59 ILE B N 1
ATOM 1593 C CA . ILE B 1 59 ? 3.416 18.219 -5.43 1 80.75 59 ILE B CA 1
ATOM 1594 C C . ILE B 1 59 ? 2.938 16.781 -5.66 1 80.75 59 ILE B C 1
ATOM 1596 O O . ILE B 1 59 ? 2.258 16.203 -4.809 1 80.75 59 ILE B O 1
ATOM 1600 N N . THR B 1 60 ? 3.332 16.188 -6.773 1 81.56 60 THR B N 1
ATOM 1601 C CA . THR B 1 60 ? 2.785 14.906 -7.184 1 81.56 60 THR B CA 1
ATOM 1602 C C . THR B 1 60 ? 3.859 13.828 -7.145 1 81.56 60 THR B C 1
ATOM 1604 O O . THR B 1 60 ? 3.562 12.641 -7.316 1 81.56 60 THR B O 1
ATOM 1607 N N . THR B 1 61 ? 4.926 14.039 -6.637 1 84.25 61 THR B N 1
ATOM 1608 C CA . THR B 1 61 ? 5.965 13.008 -6.629 1 84.25 61 THR B CA 1
ATOM 1609 C C . THR B 1 61 ? 5.777 12.062 -5.449 1 84.25 61 THR B C 1
ATOM 1611 O O . THR B 1 61 ? 5.18 12.43 -4.438 1 84.25 61 THR B O 1
ATOM 1614 N N . HIS B 1 62 ? 6.332 10.82 -5.613 1 88.31 62 HIS B N 1
ATOM 1615 C CA . HIS B 1 62 ? 6.336 9.852 -4.516 1 88.31 62 HIS B CA 1
ATOM 1616 C C . HIS B 1 62 ? 7.727 9.711 -3.91 1 88.31 62 HIS B C 1
ATOM 1618 O O . HIS B 1 62 ? 7.914 8.977 -2.936 1 88.31 62 HIS B O 1
ATOM 1624 N N . SER B 1 63 ? 8.625 10.422 -4.379 1 94.56 63 SER B N 1
ATOM 1625 C CA . SER B 1 63 ? 9.992 10.359 -3.879 1 94.56 63 SER B CA 1
ATOM 1626 C C . SER B 1 63 ? 10.172 11.234 -2.643 1 94.56 63 SER B C 1
ATOM 1628 O O . SER B 1 63 ? 10.047 12.453 -2.721 1 94.56 63 SER B O 1
ATOM 1630 N N . ILE B 1 64 ? 10.594 10.609 -1.557 1 97.44 64 ILE B N 1
ATOM 1631 C CA . ILE B 1 64 ? 10.836 11.32 -0.307 1 97.44 64 ILE B CA 1
ATOM 1632 C C . ILE B 1 64 ? 11.984 12.305 -0.488 1 97.44 64 ILE B C 1
ATOM 1634 O O . ILE B 1 64 ? 11.922 13.445 -0.016 1 97.44 64 ILE B O 1
ATOM 1638 N N . ALA B 1 65 ? 13.016 11.875 -1.193 1 96.12 65 ALA B N 1
ATOM 1639 C CA . ALA B 1 65 ? 14.156 12.742 -1.475 1 96.12 65 ALA B CA 1
ATOM 1640 C C . ALA B 1 65 ? 13.711 14.016 -2.189 1 96.12 65 ALA B C 1
ATOM 1642 O O . ALA B 1 65 ? 14.117 15.117 -1.815 1 96.12 65 ALA B O 1
ATOM 1643 N N . LYS B 1 66 ? 12.906 13.891 -3.152 1 95.19 66 LYS B N 1
ATOM 1644 C CA . LYS B 1 66 ? 12.422 15.039 -3.912 1 95.19 66 LYS B CA 1
ATOM 1645 C C . LYS B 1 66 ? 11.516 15.922 -3.059 1 95.19 66 LYS B C 1
ATOM 1647 O O . LYS B 1 66 ? 11.578 17.156 -3.139 1 95.19 66 LYS B O 1
ATOM 1652 N N . LEU B 1 67 ? 10.703 15.289 -2.258 1 96.25 67 LEU B N 1
ATOM 1653 C CA . LEU B 1 67 ? 9.82 16.047 -1.382 1 96.25 67 LEU B CA 1
ATOM 1654 C C . LEU B 1 67 ? 10.625 16.875 -0.379 1 96.25 67 LEU B C 1
ATOM 1656 O O . LEU B 1 67 ? 10.266 18.016 -0.08 1 96.25 67 LEU B O 1
ATOM 1660 N N . MET B 1 68 ? 11.656 16.328 0.067 1 95 68 MET B N 1
ATOM 1661 C CA . MET B 1 68 ? 12.484 16.984 1.075 1 95 68 MET B CA 1
ATOM 1662 C C . MET B 1 68 ? 13.109 18.266 0.52 1 95 68 MET B C 1
ATOM 1664 O O . MET B 1 68 ? 13.367 19.203 1.265 1 95 68 MET B O 1
ATOM 1668 N N . THR B 1 69 ? 13.336 18.281 -0.777 1 93.19 69 THR B N 1
ATOM 1669 C CA . THR B 1 69 ? 13.938 19.469 -1.383 1 93.19 69 THR B CA 1
ATOM 1670 C C . THR B 1 69 ? 12.961 20.641 -1.363 1 93.19 69 THR B C 1
ATOM 1672 O O . THR B 1 69 ? 13.359 21.781 -1.558 1 93.19 69 THR B O 1
ATOM 1675 N N . ASN B 1 70 ? 11.664 20.391 -1.154 1 91.81 70 ASN B N 1
ATOM 1676 C CA . ASN B 1 70 ? 10.633 21.406 -1.124 1 91.81 70 ASN B CA 1
ATOM 1677 C C . ASN B 1 70 ? 10.281 21.812 0.306 1 91.81 70 ASN B C 1
ATOM 1679 O O . ASN B 1 70 ? 9.328 22.562 0.53 1 91.81 70 ASN B O 1
ATOM 1683 N N . LEU B 1 71 ? 10.977 21.266 1.294 1 93.88 71 LEU B N 1
ATOM 1684 C CA . LEU B 1 71 ? 10.773 21.594 2.701 1 93.88 71 LEU B CA 1
ATOM 1685 C C . LEU B 1 71 ? 11.938 22.406 3.244 1 93.88 71 LEU B C 1
ATOM 1687 O O . LEU B 1 71 ? 13.047 22.359 2.701 1 93.88 71 LEU B O 1
ATOM 1691 N N . PRO B 1 72 ? 11.68 23.219 4.25 1 89 72 PRO B N 1
ATOM 1692 C CA . PRO B 1 72 ? 12.797 23.938 4.852 1 89 72 PRO B CA 1
ATOM 1693 C C . PRO B 1 72 ? 13.883 23.016 5.387 1 89 72 PRO B C 1
ATOM 1695 O O . PRO B 1 72 ? 13.586 21.922 5.863 1 89 72 PRO B O 1
ATOM 1698 N N . GLN B 1 73 ? 15.039 23.531 5.227 1 89.25 73 GLN B N 1
ATOM 1699 C CA . GLN B 1 73 ? 16.141 22.781 5.824 1 89.25 73 GLN B CA 1
ATOM 1700 C C . GLN B 1 73 ? 16.016 22.734 7.344 1 89.25 73 GLN B C 1
ATOM 1702 O O . GLN B 1 73 ? 15.742 23.766 7.973 1 89.25 73 GLN B O 1
ATOM 1707 N N . ASP B 1 74 ? 16.109 21.562 7.859 1 92.12 74 ASP B N 1
ATOM 1708 C CA . ASP B 1 74 ? 15.984 21.328 9.297 1 92.12 74 ASP B CA 1
ATOM 1709 C C . ASP B 1 74 ? 16.828 20.141 9.734 1 92.12 74 ASP B C 1
ATOM 1711 O O . ASP B 1 74 ? 16.656 19.016 9.242 1 92.12 74 ASP B O 1
ATOM 1715 N N . SER B 1 75 ? 17.703 20.422 10.68 1 94.38 75 SER B N 1
ATOM 1716 C CA . SER B 1 75 ? 18.641 19.406 11.133 1 94.38 75 SER B CA 1
ATOM 1717 C C . SER B 1 75 ? 17.906 18.219 11.75 1 94.38 75 SER B C 1
ATOM 1719 O O . SER B 1 75 ? 18.359 17.078 11.641 1 94.38 75 SER B O 1
ATOM 1721 N N . GLN B 1 76 ? 16.828 18.516 12.445 1 95.75 76 GLN B N 1
ATOM 1722 C CA . GLN B 1 76 ? 16.062 17.422 13.055 1 95.75 76 GLN B CA 1
ATOM 1723 C C . GLN B 1 76 ? 15.508 16.484 11.984 1 95.75 76 GLN B C 1
ATOM 1725 O O . GLN B 1 76 ? 15.547 15.266 12.148 1 95.75 76 GLN B O 1
ATOM 1730 N N . LEU B 1 77 ? 15.008 17.078 10.938 1 96.69 77 LEU B N 1
ATOM 1731 C CA . LEU B 1 77 ? 14.484 16.266 9.844 1 96.69 77 LEU B CA 1
ATOM 1732 C C . LEU B 1 77 ? 15.594 15.453 9.188 1 96.69 77 LEU B C 1
ATOM 1734 O O . LEU B 1 77 ? 15.422 14.258 8.922 1 96.69 77 LEU B O 1
ATOM 1738 N N . ASP B 1 78 ? 16.719 16.078 8.984 1 95.62 78 ASP B N 1
ATOM 1739 C CA . ASP B 1 78 ? 17.859 15.406 8.367 1 95.62 78 ASP B CA 1
ATOM 1740 C C . ASP B 1 78 ? 18.344 14.242 9.227 1 95.62 78 ASP B C 1
ATOM 1742 O O . ASP B 1 78 ? 18.688 13.18 8.703 1 95.62 78 ASP B O 1
ATOM 1746 N N . ASP B 1 79 ? 18.344 14.43 10.508 1 96.31 79 ASP B N 1
ATOM 1747 C CA . ASP B 1 79 ? 18.844 13.438 11.453 1 96.31 79 ASP B CA 1
ATOM 1748 C C . ASP B 1 79 ? 17.984 12.172 11.438 1 96.31 79 ASP B C 1
ATOM 1750 O O . ASP B 1 79 ? 18.469 11.078 11.719 1 96.31 79 ASP B O 1
ATOM 1754 N N . MET B 1 80 ? 16.797 12.32 11.055 1 96.5 80 MET B N 1
ATOM 1755 C CA . MET B 1 80 ? 15.891 11.172 11.023 1 96.5 80 MET B CA 1
ATOM 1756 C C . MET B 1 80 ? 16.109 10.344 9.758 1 96.5 80 MET B C 1
ATOM 1758 O O . MET B 1 80 ? 15.648 9.203 9.68 1 96.5 80 MET B O 1
ATOM 1762 N N . GLU B 1 81 ? 16.75 10.875 8.758 1 96.94 81 GLU B N 1
ATOM 1763 C CA . GLU B 1 81 ? 17.109 10.219 7.508 1 96.94 81 GLU B CA 1
ATOM 1764 C C . GLU B 1 81 ? 15.898 9.586 6.84 1 96.94 81 GLU B C 1
ATOM 1766 O O . GLU B 1 81 ? 15.914 8.398 6.5 1 96.94 81 GLU B O 1
ATOM 1771 N N . PRO B 1 82 ? 14.867 10.398 6.59 1 98.12 82 PRO B N 1
ATOM 1772 C CA . PRO B 1 82 ? 13.68 9.812 5.98 1 98.12 82 PRO B CA 1
ATOM 1773 C C . PRO B 1 82 ? 13.914 9.336 4.551 1 98.12 82 PRO B C 1
ATOM 1775 O O . PRO B 1 82 ? 13.148 8.531 4.023 1 98.12 82 PRO B O 1
ATOM 1778 N N . ILE B 1 83 ? 14.969 9.789 3.9 1 97.31 83 ILE B N 1
ATOM 1779 C CA . ILE B 1 83 ? 15.266 9.461 2.512 1 97.31 83 ILE B CA 1
ATOM 1780 C C . ILE B 1 83 ? 15.438 7.949 2.361 1 97.31 83 ILE B C 1
ATOM 1782 O O . ILE B 1 83 ? 15.164 7.391 1.295 1 97.31 83 ILE B O 1
ATOM 1786 N N . ARG B 1 84 ? 15.836 7.301 3.385 1 97 84 ARG B N 1
ATOM 1787 C CA . ARG B 1 84 ? 16.062 5.859 3.324 1 97 84 ARG B CA 1
ATOM 1788 C C . ARG B 1 84 ? 14.758 5.105 3.092 1 97 84 ARG B C 1
ATOM 1790 O O . ARG B 1 84 ? 14.773 3.951 2.662 1 97 84 ARG B O 1
ATOM 1797 N N . LEU B 1 85 ? 13.641 5.719 3.367 1 98.19 85 LEU B N 1
ATOM 1798 C CA . LEU B 1 85 ? 12.344 5.055 3.217 1 98.19 85 LEU B CA 1
ATOM 1799 C C . LEU B 1 85 ? 11.945 4.973 1.747 1 98.19 85 LEU B C 1
ATOM 1801 O O . LEU B 1 85 ? 11.031 4.223 1.389 1 98.19 85 LEU B O 1
ATOM 1805 N N . ASP B 1 86 ? 12.625 5.633 0.842 1 97.31 86 ASP B N 1
ATOM 1806 C CA . ASP B 1 86 ? 12.297 5.637 -0.58 1 97.31 86 ASP B CA 1
ATOM 1807 C C . ASP B 1 86 ? 12.383 4.23 -1.168 1 97.31 86 ASP B C 1
ATOM 1809 O O . ASP B 1 86 ? 11.625 3.889 -2.08 1 97.31 86 ASP B O 1
ATOM 1813 N N . LYS B 1 87 ? 13.32 3.49 -0.701 1 95.06 87 LYS B N 1
ATOM 1814 C CA . LYS B 1 87 ? 13.531 2.15 -1.239 1 95.06 87 LYS B CA 1
ATOM 1815 C C . LYS B 1 87 ? 12.32 1.259 -0.989 1 95.06 87 LYS B C 1
ATOM 1817 O O . LYS B 1 87 ? 12.133 0.246 -1.668 1 95.06 87 LYS B O 1
ATOM 1822 N N . PHE B 1 88 ? 11.477 1.615 -0.05 1 96.88 88 PHE B N 1
ATOM 1823 C CA . PHE B 1 88 ? 10.359 0.765 0.342 1 96.88 88 PHE B CA 1
ATOM 1824 C C . PHE B 1 88 ? 9.227 0.864 -0.667 1 96.88 88 PHE B C 1
ATOM 1826 O O . PHE B 1 88 ? 8.352 -0.007 -0.718 1 96.88 88 PHE B O 1
ATOM 1833 N N . TYR B 1 89 ? 9.188 1.882 -1.449 1 94.38 89 TYR B N 1
ATOM 1834 C CA . TYR B 1 89 ? 8.062 2.121 -2.34 1 94.38 89 TYR B CA 1
ATOM 1835 C C . TYR B 1 89 ? 7.98 1.051 -3.422 1 94.38 89 TYR B C 1
ATOM 1837 O O . TYR B 1 89 ? 6.93 0.442 -3.625 1 94.38 89 TYR B O 1
ATOM 1845 N N . ILE B 1 90 ? 9.008 0.75 -4.012 1 91.75 90 ILE B N 1
ATOM 1846 C CA . ILE B 1 90 ? 9.008 -0.147 -5.16 1 91.75 90 ILE B CA 1
ATOM 1847 C C . ILE B 1 90 ? 9.43 -1.547 -4.727 1 91.75 90 ILE B C 1
ATOM 1849 O O . ILE B 1 90 ? 8.75 -2.531 -5.02 1 91.75 90 ILE B O 1
ATOM 1853 N N . LEU B 1 91 ? 10.484 -1.661 -3.926 1 93.56 91 LEU B N 1
ATOM 1854 C CA . LEU B 1 91 ? 11.125 -2.936 -3.621 1 93.56 91 LEU B CA 1
ATOM 1855 C C . LEU B 1 91 ? 10.227 -3.805 -2.754 1 93.56 91 LEU B C 1
ATOM 1857 O O . LEU B 1 91 ? 10.375 -5.027 -2.725 1 93.56 91 LEU B O 1
ATOM 1861 N N . THR B 1 92 ? 9.266 -3.199 -2.072 1 95.81 92 THR B N 1
ATOM 1862 C CA . THR B 1 92 ? 8.391 -3.979 -1.201 1 95.81 92 THR B CA 1
ATOM 1863 C C . THR B 1 92 ? 7.176 -4.488 -1.971 1 95.81 92 THR B C 1
ATOM 1865 O O . THR B 1 92 ? 6.414 -5.312 -1.462 1 95.81 92 THR B O 1
ATOM 1868 N N . ARG B 1 93 ? 7.023 -4.078 -3.23 1 91.69 93 ARG B N 1
ATOM 1869 C CA . ARG B 1 93 ? 5.766 -4.383 -3.904 1 91.69 93 ARG B CA 1
ATOM 1870 C C . ARG B 1 93 ? 6.008 -5.156 -5.195 1 91.69 93 ARG B C 1
ATOM 1872 O O . ARG B 1 93 ? 5.129 -5.883 -5.664 1 91.69 93 ARG B O 1
ATOM 1879 N N . TYR B 1 94 ? 7.199 -4.984 -5.727 1 90.69 94 TYR B N 1
ATOM 1880 C CA . TYR B 1 94 ? 7.422 -5.547 -7.055 1 90.69 94 TYR B CA 1
ATOM 1881 C C . TYR B 1 94 ? 8.555 -6.57 -7.027 1 90.69 94 TYR B C 1
ATOM 1883 O O . TYR B 1 94 ? 9.727 -6.207 -7.086 1 90.69 94 TYR B O 1
ATOM 1891 N N . PRO B 1 95 ? 8.141 -7.766 -7.129 1 88.62 95 PRO B N 1
ATOM 1892 C CA . PRO B 1 95 ? 9.164 -8.812 -7.09 1 88.62 95 PRO B CA 1
ATOM 1893 C C . PRO B 1 95 ? 10.172 -8.695 -8.234 1 88.62 95 PRO B C 1
ATOM 1895 O O . PRO B 1 95 ? 11.328 -9.086 -8.086 1 88.62 95 PRO B O 1
ATOM 1898 N N . GLU B 1 96 ? 9.758 -8.164 -9.336 1 85.19 96 GLU B N 1
ATOM 1899 C CA . GLU B 1 96 ? 10.617 -8.078 -10.516 1 85.19 96 GLU B CA 1
ATOM 1900 C C . GLU B 1 96 ? 11.742 -7.074 -10.297 1 85.19 96 GLU B C 1
ATOM 1902 O O . GLU B 1 96 ? 12.703 -7.039 -11.07 1 85.19 96 GLU B O 1
ATOM 1907 N N . SER B 1 97 ? 11.586 -6.234 -9.32 1 87.62 97 SER B N 1
ATOM 1908 C CA . SER B 1 97 ? 12.609 -5.23 -9.031 1 87.62 97 SER B CA 1
ATOM 1909 C C . SER B 1 97 ? 13.695 -5.793 -8.125 1 87.62 97 SER B C 1
ATOM 1911 O O . SER B 1 97 ? 14.68 -5.109 -7.824 1 87.62 97 SER B O 1
ATOM 1913 N N . LEU B 1 98 ? 13.539 -7.051 -7.723 1 85.94 98 LEU B N 1
ATOM 1914 C CA . LEU B 1 98 ? 14.508 -7.711 -6.852 1 85.94 98 LEU B CA 1
ATOM 1915 C C . LEU B 1 98 ? 15.438 -8.609 -7.656 1 85.94 98 LEU B C 1
ATOM 1917 O O . LEU B 1 98 ? 15.125 -8.977 -8.797 1 85.94 98 LEU B O 1
ATOM 1921 N N . PRO B 1 99 ? 16.578 -8.859 -7.07 1 80.88 99 PRO B N 1
ATOM 1922 C CA . PRO B 1 99 ? 17.453 -9.828 -7.742 1 80.88 99 PRO B CA 1
ATOM 1923 C C . PRO B 1 99 ? 16.766 -11.172 -7.988 1 80.88 99 PRO B C 1
ATOM 1925 O O . PRO B 1 99 ? 15.805 -11.516 -7.293 1 80.88 99 PRO B O 1
ATOM 1928 N N . GLU B 1 100 ? 17.312 -11.836 -9.055 1 79 100 GLU B N 1
ATOM 1929 C CA . GLU B 1 100 ? 16.75 -13.148 -9.391 1 79 100 GLU B CA 1
ATOM 1930 C C . GLU B 1 100 ? 16.797 -14.086 -8.195 1 79 100 GLU B C 1
ATOM 1932 O O . GLU B 1 100 ? 17.797 -14.148 -7.484 1 79 100 GLU B O 1
ATOM 1937 N N . GLY B 1 101 ? 15.766 -14.75 -7.93 1 78.62 101 GLY B N 1
ATOM 1938 C CA . GLY B 1 101 ? 15.711 -15.75 -6.871 1 78.62 101 GLY B CA 1
ATOM 1939 C C . GLY B 1 101 ? 15.359 -15.164 -5.52 1 78.62 101 GLY B C 1
ATOM 1940 O O . GLY B 1 101 ? 15.109 -15.898 -4.562 1 78.62 101 GLY B O 1
ATOM 1941 N N . ALA B 1 102 ? 15.297 -13.844 -5.531 1 82.75 102 ALA B N 1
ATOM 1942 C CA . ALA B 1 102 ? 15.008 -13.219 -4.242 1 82.75 102 ALA B CA 1
ATOM 1943 C C . ALA B 1 102 ? 13.508 -13.094 -4.012 1 82.75 102 ALA B C 1
ATOM 1945 O O . ALA B 1 102 ? 12.734 -12.992 -4.969 1 82.75 102 ALA B O 1
ATOM 1946 N N . SER B 1 103 ? 13.094 -13.281 -2.768 1 87.56 103 SER B N 1
ATOM 1947 C CA . SER B 1 103 ? 11.711 -13.062 -2.367 1 87.56 103 SER B CA 1
ATOM 1948 C C . SER B 1 103 ? 11.578 -11.828 -1.484 1 87.56 103 SER B C 1
ATOM 1950 O O . SER B 1 103 ? 12.484 -11.516 -0.702 1 87.56 103 SER B O 1
ATOM 1952 N N . ILE B 1 104 ? 10.516 -11.109 -1.657 1 93.44 104 ILE B N 1
ATOM 1953 C CA . ILE B 1 104 ? 10.266 -9.898 -0.891 1 93.44 104 ILE B CA 1
ATOM 1954 C C . ILE B 1 104 ? 10.328 -10.203 0.603 1 93.44 104 ILE B C 1
ATOM 1956 O O . ILE B 1 104 ? 10.969 -9.477 1.367 1 93.44 104 ILE B O 1
ATOM 1960 N N . ARG B 1 105 ? 9.75 -11.297 0.995 1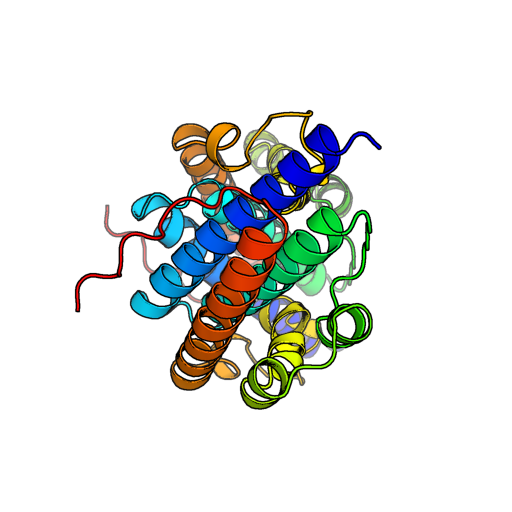 90.69 105 ARG B N 1
ATOM 1961 C CA . ARG B 1 105 ? 9.703 -11.68 2.404 1 90.69 105 ARG B CA 1
ATOM 1962 C C . ARG B 1 105 ? 11.109 -11.938 2.941 1 90.69 105 ARG B C 1
ATOM 1964 O O . ARG B 1 105 ? 11.359 -11.781 4.137 1 90.69 105 ARG B O 1
ATOM 1971 N N . GLN B 1 106 ? 11.977 -12.305 2.09 1 90 106 GLN B N 1
ATOM 1972 C CA . GLN B 1 106 ? 13.344 -12.617 2.502 1 90 106 GLN B CA 1
ATOM 1973 C C . GLN B 1 106 ? 14.188 -11.352 2.594 1 90 106 GLN B C 1
ATOM 1975 O O . GLN B 1 106 ? 15.188 -11.312 3.316 1 90 106 GLN B O 1
ATOM 1980 N N . ILE B 1 107 ? 13.82 -10.414 1.847 1 93.5 107 ILE B N 1
ATOM 1981 C CA . ILE B 1 107 ? 14.609 -9.195 1.746 1 93.5 107 ILE B CA 1
ATOM 1982 C C . ILE B 1 107 ? 14.211 -8.234 2.861 1 93.5 107 ILE B C 1
ATOM 1984 O O . ILE B 1 107 ? 15.055 -7.504 3.393 1 93.5 107 ILE B O 1
ATOM 1988 N N . PHE B 1 108 ? 12.969 -8.258 3.199 1 96.75 108 PHE B N 1
ATOM 1989 C CA . PHE B 1 108 ? 12.469 -7.352 4.23 1 96.75 108 PHE B CA 1
ATOM 1990 C C . PHE B 1 108 ? 12.023 -8.133 5.461 1 96.75 108 PHE B C 1
ATOM 1992 O O . PHE B 1 108 ? 11.016 -8.844 5.422 1 96.75 108 PHE B O 1
ATOM 1999 N N . GLY B 1 109 ? 12.781 -7.938 6.551 1 97.25 109 GLY B N 1
ATOM 2000 C CA . GLY B 1 109 ? 12.477 -8.617 7.801 1 97.25 109 GLY B CA 1
ATOM 2001 C C . GLY B 1 109 ? 12.039 -7.676 8.906 1 97.25 109 GLY B C 1
ATOM 2002 O O . GLY B 1 109 ? 11.719 -6.516 8.648 1 97.25 109 GLY B O 1
ATOM 2003 N N . ARG B 1 110 ? 12.039 -8.227 10.109 1 98.06 110 ARG B N 1
ATOM 2004 C CA . ARG B 1 110 ? 11.547 -7.5 11.281 1 98.06 110 ARG B CA 1
ATOM 2005 C C . ARG B 1 110 ? 12.344 -6.215 11.5 1 98.06 110 ARG B C 1
ATOM 2007 O O . ARG B 1 110 ? 11.766 -5.16 11.773 1 98.06 110 ARG B O 1
ATOM 2014 N N . ARG B 1 111 ? 13.625 -6.293 11.398 1 98.38 111 ARG B N 1
ATOM 2015 C CA . ARG B 1 111 ? 14.469 -5.133 11.648 1 98.38 111 ARG B CA 1
ATOM 2016 C C . ARG B 1 111 ? 14.172 -4.008 10.664 1 98.38 111 ARG B C 1
ATOM 2018 O O . ARG B 1 111 ? 14.125 -2.838 11.047 1 98.38 111 ARG B O 1
ATOM 2025 N N . ASP B 1 112 ? 13.992 -4.352 9.352 1 98.44 112 ASP B N 1
ATOM 2026 C CA . ASP B 1 112 ? 13.625 -3.352 8.359 1 98.44 112 ASP B CA 1
ATOM 2027 C C . ASP B 1 112 ? 12.328 -2.641 8.734 1 98.44 112 ASP B C 1
ATOM 2029 O O . ASP B 1 112 ? 12.242 -1.413 8.664 1 98.44 112 ASP B O 1
ATOM 2033 N N . ALA B 1 113 ? 11.367 -3.463 9.109 1 98.62 113 ALA B N 1
ATOM 2034 C CA . ALA B 1 113 ? 10.047 -2.926 9.445 1 98.62 113 ALA B CA 1
ATOM 2035 C C . ALA B 1 113 ? 10.117 -2.053 10.695 1 98.62 113 ALA B C 1
ATOM 2037 O O . ALA B 1 113 ? 9.484 -0.991 10.75 1 98.62 113 ALA B O 1
ATOM 2038 N N . GLU B 1 114 ? 10.828 -2.496 11.703 1 98.75 114 GLU B N 1
ATOM 2039 C CA . GLU B 1 114 ? 10.977 -1.726 12.938 1 98.75 114 GLU B CA 1
ATOM 2040 C C . GLU B 1 114 ? 11.664 -0.39 12.672 1 98.75 114 GLU B C 1
ATOM 2042 O O . GLU B 1 114 ? 11.203 0.654 13.141 1 98.75 114 GLU B O 1
ATOM 2047 N N . ASP B 1 115 ? 12.734 -0.442 11.969 1 98.5 115 ASP B N 1
ATOM 2048 C CA . ASP B 1 115 ? 13.469 0.775 11.625 1 98.5 115 ASP B CA 1
ATOM 2049 C C . ASP B 1 115 ? 12.609 1.708 10.773 1 98.5 115 ASP B C 1
ATOM 2051 O O . ASP B 1 115 ? 12.609 2.924 10.977 1 98.5 115 ASP B O 1
ATOM 2055 N N . GLY B 1 116 ? 11.961 1.13 9.75 1 98.69 116 GLY B N 1
ATOM 2056 C CA . GLY B 1 116 ? 11.062 1.913 8.914 1 98.69 116 GLY B CA 1
ATOM 2057 C C . GLY B 1 116 ? 9.969 2.609 9.695 1 98.69 116 GLY B C 1
ATOM 2058 O O . GLY B 1 116 ? 9.742 3.809 9.523 1 98.69 116 GLY B O 1
ATOM 2059 N N . TYR B 1 117 ? 9.359 1.849 10.586 1 98.81 117 TYR B N 1
ATOM 2060 C CA . TYR B 1 117 ? 8.289 2.416 11.398 1 98.81 117 TYR B CA 1
ATOM 2061 C C . TYR B 1 117 ? 8.812 3.52 12.305 1 98.81 117 TYR B C 1
ATOM 2063 O O . TYR B 1 117 ? 8.18 4.566 12.453 1 98.81 117 TYR B O 1
ATOM 2071 N N . ALA 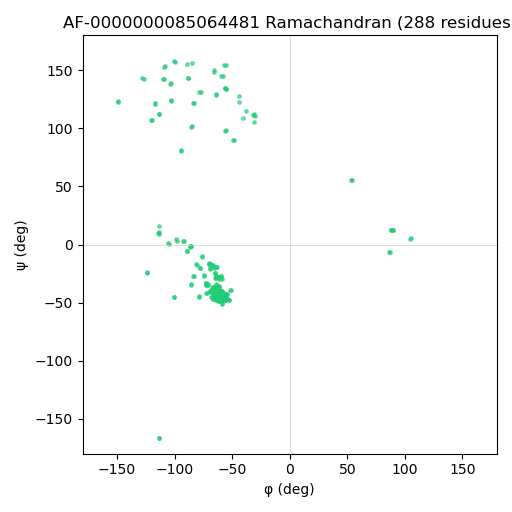B 1 118 ? 9.922 3.27 12.977 1 98.69 118 ALA B N 1
ATOM 2072 C CA . ALA B 1 118 ? 10.492 4.258 13.891 1 98.69 118 ALA B CA 1
ATOM 2073 C C . ALA B 1 118 ? 10.812 5.559 13.156 1 98.69 118 ALA B C 1
ATOM 2075 O O . ALA B 1 118 ? 10.5 6.645 13.641 1 98.69 118 ALA B O 1
ATOM 2076 N N . THR B 1 119 ? 11.445 5.434 12.016 1 98.75 119 THR B N 1
ATOM 2077 C CA . THR B 1 119 ? 11.758 6.602 11.195 1 98.75 119 THR B CA 1
ATOM 2078 C C . THR B 1 119 ? 10.484 7.336 10.789 1 98.75 119 THR B C 1
ATOM 2080 O O . THR B 1 119 ? 10.406 8.562 10.906 1 98.75 119 THR B O 1
ATOM 2083 N N . ALA B 1 120 ? 9.523 6.559 10.336 1 98.75 120 ALA B N 1
ATOM 2084 C CA . ALA B 1 120 ? 8.266 7.152 9.898 1 98.75 120 ALA B CA 1
ATOM 2085 C C . ALA B 1 120 ? 7.562 7.863 11.055 1 98.75 120 ALA B C 1
ATOM 2087 O O . ALA B 1 120 ? 7.102 9 10.906 1 98.75 120 ALA B O 1
ATOM 2088 N N . SER B 1 121 ? 7.504 7.195 12.156 1 98.56 121 SER B N 1
ATOM 2089 C CA . SER B 1 121 ? 6.836 7.754 13.328 1 98.56 121 SER B CA 1
ATOM 2090 C C . SER B 1 121 ? 7.469 9.078 13.742 1 98.56 121 SER B C 1
ATOM 2092 O O . SER B 1 121 ? 6.773 10.078 13.906 1 98.56 121 SER B O 1
ATOM 2094 N N . GLY B 1 122 ? 8.766 9.102 13.891 1 98.19 122 GLY B N 1
ATOM 2095 C CA . GLY B 1 122 ? 9.453 10.336 14.242 1 98.19 122 GLY B CA 1
ATOM 2096 C C . GLY B 1 122 ? 9.25 11.438 13.227 1 98.19 122 GLY B C 1
ATOM 2097 O O . GLY B 1 122 ? 8.984 12.586 13.586 1 98.19 122 GLY B O 1
ATOM 2098 N N . THR B 1 123 ? 9.367 11.133 11.945 1 98.5 123 THR B N 1
ATOM 2099 C CA . THR B 1 123 ? 9.266 12.109 10.867 1 98.5 123 THR B CA 1
ATOM 2100 C C . THR B 1 123 ? 7.855 12.688 10.789 1 98.5 123 THR B C 1
ATOM 2102 O O . THR B 1 123 ? 7.684 13.906 10.719 1 98.5 123 THR B O 1
ATOM 2105 N N . VAL B 1 124 ? 6.859 11.805 10.867 1 98.12 124 VAL B N 1
ATOM 2106 C CA . VAL B 1 124 ? 5.469 12.234 10.75 1 98.12 124 VAL B CA 1
ATOM 2107 C C . VAL B 1 124 ? 5.117 13.172 11.906 1 98.12 124 VAL B C 1
ATOM 2109 O O . VAL B 1 124 ? 4.453 14.188 11.703 1 98.12 124 VAL B O 1
ATOM 2112 N N . HIS B 1 125 ? 5.598 12.852 13.078 1 97.38 125 HIS B N 1
ATOM 2113 C CA . HIS B 1 125 ? 5.293 13.688 14.227 1 97.38 125 HIS B CA 1
ATOM 2114 C C . HIS B 1 125 ? 5.988 15.039 14.133 1 97.38 125 HIS B C 1
ATOM 2116 O O . HIS B 1 125 ? 5.414 16.062 14.5 1 97.38 125 HIS B O 1
ATOM 2122 N N . LEU B 1 126 ? 7.176 15.07 13.688 1 97.44 126 LEU B N 1
ATOM 2123 C CA . LEU B 1 126 ? 7.871 16.328 13.469 1 97.44 126 LEU B CA 1
ATOM 2124 C C . LEU B 1 126 ? 7.113 17.203 12.461 1 97.44 126 LEU B C 1
ATOM 2126 O O . LEU B 1 126 ? 6.895 18.391 12.711 1 97.44 126 LEU B O 1
ATOM 2130 N N . LEU B 1 127 ? 6.73 16.625 11.367 1 97.38 127 LEU B N 1
ATOM 2131 C CA . LEU B 1 127 ? 6.043 17.359 10.305 1 97.38 127 LEU B CA 1
ATOM 2132 C C . LEU B 1 127 ? 4.672 17.828 10.766 1 97.38 127 LEU B C 1
ATOM 2134 O O . LEU B 1 127 ? 4.211 18.906 10.359 1 97.38 127 LEU B O 1
ATOM 2138 N N . ALA B 1 128 ? 4.062 16.969 11.562 1 96.94 128 ALA B N 1
ATOM 2139 C CA . ALA B 1 128 ? 2.789 17.375 12.141 1 96.94 128 ALA B CA 1
ATOM 2140 C C . ALA B 1 128 ? 2.953 18.656 12.969 1 96.94 128 ALA B C 1
ATOM 2142 O O . ALA B 1 128 ? 2.09 19.531 12.945 1 96.94 128 ALA B O 1
ATOM 2143 N N . GLY B 1 129 ? 3.998 18.688 13.734 1 95.81 129 GLY B N 1
ATOM 2144 C CA . GLY B 1 129 ? 4.301 19.906 14.469 1 95.81 129 GLY B CA 1
ATOM 2145 C C . GLY B 1 129 ? 4.457 21.109 13.57 1 95.81 129 GLY B C 1
ATOM 2146 O O . GLY B 1 129 ? 3.961 22.203 13.883 1 95.81 129 GLY B O 1
ATOM 2147 N N . TRP B 1 130 ? 5.121 20.953 12.445 1 95.56 130 TRP B N 1
ATOM 2148 C CA . TRP B 1 130 ? 5.277 22.031 11.477 1 95.56 130 TRP B CA 1
ATOM 2149 C C . TRP B 1 130 ? 3.922 22.5 10.953 1 95.56 130 TRP B C 1
ATOM 2151 O O . TRP B 1 130 ? 3.676 23.703 10.836 1 95.56 130 TRP B O 1
ATOM 2161 N N . ALA B 1 131 ? 3.141 21.531 10.625 1 95.69 131 ALA B N 1
ATOM 2162 C CA . ALA B 1 131 ? 1.829 21.844 10.062 1 95.69 131 ALA B CA 1
ATOM 2163 C C . ALA B 1 131 ? 0.974 22.625 11.062 1 95.69 131 ALA B C 1
ATOM 2165 O O . ALA B 1 131 ? 0.241 23.531 10.688 1 95.69 131 ALA B O 1
ATOM 2166 N N . LYS B 1 132 ? 1.048 22.234 12.297 1 95.5 132 LYS B N 1
ATOM 2167 C CA . LYS B 1 132 ? 0.318 22.953 13.336 1 95.5 132 LYS B CA 1
ATOM 2168 C C . LYS B 1 132 ? 0.748 24.422 13.398 1 95.5 132 LYS B C 1
ATOM 2170 O O . LYS B 1 132 ? -0.087 25.312 13.57 1 95.5 132 LYS B O 1
ATOM 2175 N N . GLU B 1 133 ? 1.968 24.609 13.297 1 94.19 133 GLU B N 1
ATOM 2176 C CA . GLU B 1 133 ? 2.49 25.984 13.297 1 94.19 133 GLU B CA 1
ATOM 2177 C C . GLU B 1 133 ? 1.968 26.766 12.102 1 94.19 133 GLU B C 1
ATOM 2179 O O . GLU B 1 133 ? 1.849 27.984 12.164 1 94.19 133 GLU B O 1
ATOM 2184 N N . LEU B 1 134 ? 1.666 26.094 11.055 1 93.25 134 LEU B N 1
ATOM 2185 C CA . LEU B 1 134 ? 1.151 26.719 9.844 1 93.25 134 LEU B CA 1
ATOM 2186 C C . LEU B 1 134 ? -0.363 26.875 9.914 1 93.25 134 LEU B C 1
ATOM 2188 O O . LEU B 1 134 ? -0.987 27.359 8.961 1 93.25 134 LEU B O 1
ATOM 2192 N N . GLY B 1 135 ? -0.995 26.391 11.055 1 93.31 135 GLY B N 1
ATOM 2193 C CA . GLY B 1 135 ? -2.408 26.641 11.297 1 93.31 135 GLY B CA 1
ATOM 2194 C C . GLY B 1 135 ? -3.279 25.422 11.039 1 93.31 135 GLY B C 1
ATOM 2195 O O . GLY B 1 135 ? -4.508 25.516 11.07 1 93.31 135 GLY B O 1
ATOM 2196 N N . VAL B 1 136 ? -2.641 24.328 10.734 1 93.62 136 VAL B N 1
ATOM 2197 C CA . VAL B 1 136 ? -3.408 23.109 10.477 1 93.62 136 VAL B CA 1
ATOM 2198 C C . VAL B 1 136 ? -3.867 22.5 11.797 1 93.62 136 VAL B C 1
ATOM 2200 O O . VAL B 1 136 ? -3.082 22.375 12.742 1 93.62 136 VAL B O 1
ATOM 2203 N N . THR B 1 137 ? -5.152 22.156 11.891 1 90.25 137 THR B N 1
ATOM 2204 C CA . THR B 1 137 ? -5.672 21.438 13.055 1 90.25 137 THR B CA 1
ATOM 2205 C C . THR B 1 137 ? -5.469 19.938 12.898 1 90.25 137 THR B C 1
ATOM 2207 O O . THR B 1 137 ? -6.152 19.297 12.094 1 90.25 137 THR B O 1
ATOM 2210 N N . ILE B 1 138 ? -4.551 19.406 13.492 1 87.38 138 ILE B N 1
ATOM 2211 C CA . ILE B 1 138 ? -4.23 17.984 13.438 1 87.38 138 ILE B CA 1
ATOM 2212 C C . ILE B 1 138 ? -4.707 17.297 14.711 1 87.38 138 ILE B C 1
ATOM 2214 O O . ILE B 1 138 ? -4.48 17.781 15.812 1 87.38 138 ILE B O 1
ATOM 2218 N N . PRO B 1 139 ? -5.59 16.188 14.5 1 70.81 139 PRO B N 1
ATOM 2219 C CA . PRO B 1 139 ? -6.055 15.484 15.695 1 70.81 139 PRO B CA 1
ATOM 2220 C C . PRO B 1 139 ? -4.906 14.961 16.562 1 70.81 139 PRO B C 1
ATOM 2222 O O . PRO B 1 139 ? -3.832 14.648 16.031 1 70.81 139 PRO B O 1
ATOM 2225 N N . GLU B 1 140 ? -5.027 15.188 17.875 1 59.31 140 GLU B N 1
ATOM 2226 C CA . GLU B 1 140 ? -4.031 14.703 18.828 1 59.31 140 GLU B CA 1
ATOM 2227 C C . GLU B 1 140 ? -3.836 13.195 18.703 1 59.31 140 GLU B C 1
ATOM 2229 O O . GLU B 1 140 ? -4.809 12.445 18.578 1 59.31 140 GLU B O 1
ATOM 2234 N N . LEU B 1 141 ? -2.848 12.758 18.016 1 55.53 141 LEU B N 1
ATOM 2235 C CA . LEU B 1 141 ? -2.551 11.328 18 1 55.53 141 LEU B CA 1
ATOM 2236 C C . LEU B 1 141 ? -2.521 10.758 19.406 1 55.53 141 LEU B C 1
ATOM 2238 O O . LEU B 1 141 ? -1.819 11.281 20.281 1 55.53 141 LEU B O 1
ATOM 2242 N N . THR B 1 142 ? -3.652 10.281 19.938 1 44.06 142 THR B N 1
ATOM 2243 C CA . THR B 1 142 ? -3.605 9.664 21.25 1 44.06 142 THR B CA 1
ATOM 2244 C C . THR B 1 142 ? -2.359 8.797 21.406 1 44.06 142 THR B C 1
ATOM 2246 O O . THR B 1 142 ? -2.023 8.023 20.5 1 44.06 142 THR B O 1
ATOM 2249 N N . GLU B 1 143 ? -1.38 9.117 22.156 1 40.91 143 GLU B N 1
ATOM 2250 C CA . GLU B 1 143 ? -0.135 8.469 22.547 1 40.91 143 GLU B CA 1
ATOM 2251 C C . GLU B 1 143 ? -0.293 6.953 22.594 1 40.91 143 GLU B C 1
ATOM 2253 O O . GLU B 1 143 ? -1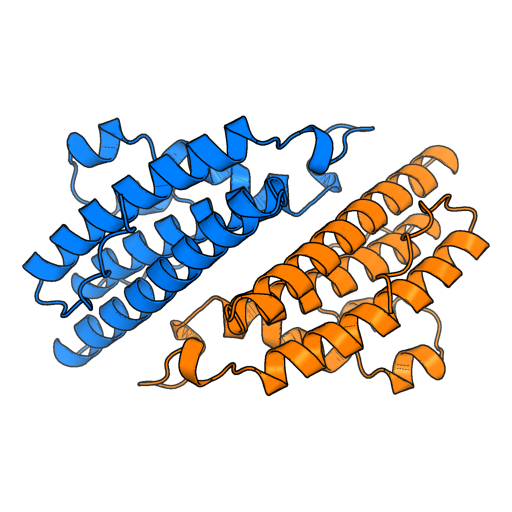.347 6.441 22.969 1 40.91 143 GLU B O 1
ATOM 2258 N N . SER B 1 144 ? 0.225 6.141 21.641 1 35.16 144 SER B N 1
ATOM 2259 C CA . SER B 1 144 ? 0.326 4.73 22.016 1 35.16 144 SER B CA 1
ATOM 2260 C C . SER B 1 144 ? 0.568 4.562 23.516 1 35.16 144 SER B C 1
ATOM 2262 O O . SER B 1 144 ? 1.446 5.219 24.078 1 35.16 144 SER B O 1
ATOM 2264 N N . PRO B 1 145 ? -0.483 3.998 24.203 1 31.17 145 PRO B N 1
ATOM 2265 C CA . PRO B 1 145 ? -0.069 3.729 25.578 1 31.17 145 PRO B CA 1
ATOM 2266 C C . PRO B 1 145 ? 1.32 3.102 25.656 1 31.17 145 PRO B C 1
ATOM 2268 O O . PRO B 1 145 ? 1.737 2.387 24.75 1 31.17 145 PRO B O 1
ATOM 2271 N N . HIS B 1 146 ? 2.348 3.639 26.484 1 27.97 146 HIS B N 1
ATOM 2272 C CA . HIS B 1 146 ? 3.605 2.988 26.828 1 27.97 146 HIS B CA 1
ATOM 2273 C C . HIS B 1 146 ? 3.42 1.484 27 1 27.97 146 HIS B C 1
ATOM 2275 O O . HIS B 1 146 ? 2.402 1.036 27.531 1 27.97 146 HIS B O 1
#

pLDDT: mean 91.23, std 12.65, range [27.3, 98.81]

Radius of gyration: 19.43 Å; Cα contacts (8 Å, |Δi|>4): 447; chains: 2; bounding box: 37×56×48 Å

Solvent-accessible surface area (backbone atoms only — not comparable to full-atom values): 15408 Å² total; per-residue (Å²): 130,54,70,65,56,28,33,51,51,13,37,45,26,38,52,50,13,52,54,28,42,50,48,15,50,54,28,44,77,68,71,35,19,30,62,9,23,31,25,14,29,50,13,35,48,29,25,53,50,12,38,35,19,51,71,71,42,86,80,86,73,84,47,40,59,64,52,52,74,76,46,81,91,46,70,70,61,57,71,52,48,60,52,69,38,47,60,26,64,51,55,49,71,35,58,84,75,45,61,90,92,54,46,54,72,75,72,29,40,66,67,55,17,52,51,34,40,52,38,24,52,54,50,34,53,53,42,49,54,53,28,40,75,68,68,31,79,69,80,79,72,75,71,73,81,128,131,54,71,67,57,28,33,51,50,13,39,44,26,38,51,49,14,51,54,28,42,52,46,14,50,52,28,42,78,66,71,35,19,32,62,10,23,30,25,13,30,51,14,35,47,28,24,53,49,12,39,35,18,50,72,71,40,85,80,85,75,85,46,40,59,64,52,52,73,77,44,80,91,46,70,71,60,57,72,54,47,60,52,68,37,47,62,25,64,52,55,47,72,34,56,84,75,44,62,90,91,55,46,52,72,76,72,29,40,67,68,54,18,51,52,33,40,52,37,24,52,55,50,34,54,54,41,49,53,52,28,40,76,67,68,33,78,69,81,77,72,75,69,75,80,131